Protein AF-A0A948YEA1-F1 (afdb_monomer_lite)

Structure (mmCIF, N/CA/C/O backbone):
data_AF-A0A948YEA1-F1
#
_entry.id   AF-A0A948YEA1-F1
#
loop_
_atom_site.group_PDB
_atom_site.id
_atom_site.type_symbol
_atom_site.label_atom_id
_atom_site.label_alt_id
_atom_site.label_comp_id
_atom_site.label_asym_id
_atom_site.label_entity_id
_atom_site.label_seq_id
_atom_site.pdbx_PDB_ins_code
_atom_site.Cartn_x
_atom_site.Cartn_y
_atom_site.Cartn_z
_atom_site.occupancy
_atom_site.B_iso_or_equiv
_atom_site.auth_seq_id
_atom_site.auth_comp_id
_atom_site.auth_asym_id
_atom_site.auth_atom_id
_atom_site.pdbx_PDB_model_num
ATOM 1 N N . MET A 1 1 ? -27.904 -16.098 -11.707 1.00 32.12 1 MET A N 1
ATOM 2 C CA . MET A 1 1 ? -27.443 -14.710 -11.486 1.00 32.12 1 MET A CA 1
ATOM 3 C C . MET A 1 1 ? -25.920 -14.751 -11.400 1.00 32.12 1 MET A C 1
ATOM 5 O O . MET A 1 1 ? -25.394 -15.164 -10.378 1.00 32.12 1 MET A O 1
ATOM 9 N N . PHE A 1 2 ? -25.210 -14.475 -12.499 1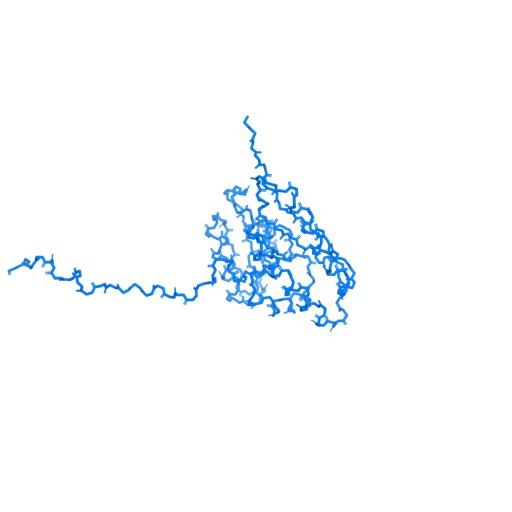.00 28.59 2 PHE A N 1
ATOM 10 C CA . PHE A 1 2 ? -23.744 -14.566 -12.551 1.00 28.59 2 PHE A CA 1
ATOM 11 C C . PHE A 1 2 ? -23.140 -13.236 -12.093 1.00 28.59 2 PHE A C 1
ATOM 13 O O . PHE A 1 2 ? -23.111 -12.266 -12.845 1.00 28.59 2 PHE A O 1
ATOM 20 N N . GLY A 1 3 ? -22.719 -13.167 -10.831 1.00 35.75 3 GLY A N 1
ATOM 21 C CA . GLY A 1 3 ? -21.957 -12.031 -10.325 1.00 35.75 3 GLY A CA 1
ATOM 22 C C . GLY A 1 3 ? -20.507 -12.158 -10.774 1.00 35.75 3 GLY A C 1
ATOM 23 O O . GLY A 1 3 ? -19.818 -13.080 -10.346 1.00 35.75 3 GLY A O 1
ATOM 24 N N . ILE A 1 4 ? -20.040 -11.250 -11.631 1.00 41.50 4 ILE A N 1
ATOM 25 C CA . ILE A 1 4 ? -18.620 -11.170 -11.985 1.00 41.50 4 ILE A CA 1
ATOM 26 C C . ILE A 1 4 ? -17.860 -10.758 -10.719 1.00 41.50 4 ILE A C 1
ATOM 28 O O . ILE A 1 4 ? -17.931 -9.602 -10.289 1.00 41.50 4 ILE A O 1
ATOM 32 N N . GLN A 1 5 ? -17.168 -11.707 -10.088 1.00 50.47 5 GLN A N 1
ATOM 33 C CA . GLN A 1 5 ? -16.265 -11.412 -8.983 1.00 50.47 5 GLN A CA 1
ATOM 34 C C . GLN A 1 5 ? -15.081 -10.628 -9.549 1.00 50.47 5 GLN A C 1
ATOM 36 O O . GLN A 1 5 ? -14.251 -11.160 -10.277 1.00 50.47 5 GLN A O 1
ATOM 41 N N . LYS A 1 6 ? -15.021 -9.325 -9.262 1.00 67.19 6 LYS A N 1
ATOM 42 C CA . LYS A 1 6 ? -13.834 -8.530 -9.585 1.00 67.19 6 LYS A CA 1
ATOM 43 C C . LYS A 1 6 ? -12.738 -8.922 -8.587 1.00 67.19 6 LYS A C 1
ATOM 45 O O . LYS A 1 6 ? -12.935 -8.777 -7.380 1.00 67.19 6 LYS A O 1
ATOM 50 N N . GLU A 1 7 ? -11.614 -9.425 -9.077 1.00 82.88 7 GLU A N 1
ATOM 51 C CA . GLU A 1 7 ? -10.503 -9.900 -8.245 1.00 82.88 7 GLU A CA 1
ATOM 52 C C . GLU A 1 7 ? -9.442 -8.811 -8.023 1.00 82.88 7 GLU A C 1
ATOM 54 O O . GLU A 1 7 ? -9.346 -7.841 -8.784 1.00 82.88 7 GLU A O 1
ATOM 59 N N . ILE A 1 8 ? -8.647 -8.964 -6.960 1.00 89.31 8 ILE A N 1
ATOM 60 C CA . ILE A 1 8 ? -7.395 -8.224 -6.767 1.00 89.31 8 ILE A CA 1
ATOM 61 C C . ILE A 1 8 ? -6.272 -9.082 -7.345 1.00 89.31 8 ILE A C 1
ATOM 63 O O . ILE A 1 8 ? -6.027 -10.188 -6.865 1.00 89.31 8 ILE A O 1
ATOM 67 N N . LEU A 1 9 ? -5.571 -8.563 -8.351 1.00 92.06 9 LEU A N 1
ATOM 68 C CA . LEU A 1 9 ? -4.436 -9.260 -8.950 1.00 92.06 9 LEU A CA 1
ATOM 69 C C . LEU A 1 9 ? -3.207 -9.136 -8.057 1.00 92.06 9 LEU A C 1
ATOM 71 O O . LEU A 1 9 ? -2.875 -8.036 -7.623 1.00 92.06 9 LEU A O 1
ATOM 75 N N . THR A 1 10 ? -2.519 -10.248 -7.815 1.00 93.62 10 THR A N 1
ATOM 76 C CA . THR A 1 10 ? -1.304 -10.289 -6.993 1.00 93.62 10 THR A CA 1
ATOM 77 C C . THR A 1 10 ? -0.115 -10.709 -7.846 1.00 93.62 10 THR A C 1
ATOM 79 O O . THR A 1 10 ? -0.166 -11.742 -8.506 1.00 93.62 10 THR A O 1
ATOM 82 N N . PHE A 1 11 ? 0.958 -9.922 -7.811 1.00 94.94 11 PHE A N 1
ATOM 83 C CA . PHE A 1 11 ? 2.228 -10.229 -8.468 1.00 94.94 11 PHE A CA 1
ATOM 84 C C . PHE A 1 11 ? 3.334 -10.295 -7.424 1.00 94.94 11 PHE A C 1
ATOM 86 O O . PHE A 1 11 ? 3.442 -9.398 -6.595 1.00 94.94 11 PHE A O 1
ATOM 93 N N . SER A 1 12 ? 4.167 -11.328 -7.469 1.00 93.69 12 SER A N 1
ATOM 94 C CA . SER A 1 12 ? 5.324 -11.446 -6.581 1.00 93.69 12 SER A CA 1
ATOM 95 C C . SER A 1 12 ? 6.566 -10.868 -7.248 1.00 93.69 12 SER A C 1
ATOM 97 O O . SER A 1 12 ? 6.871 -11.196 -8.394 1.00 93.69 12 SER A O 1
ATOM 99 N N . TYR A 1 13 ? 7.292 -10.027 -6.522 1.00 93.31 13 TYR A N 1
ATOM 100 C CA . TYR A 1 13 ? 8.614 -9.551 -6.894 1.00 93.31 13 TYR A CA 1
ATOM 101 C C . TYR A 1 13 ? 9.598 -10.025 -5.826 1.00 93.31 13 TYR A C 1
ATOM 103 O O . TYR A 1 13 ? 9.568 -9.534 -4.703 1.00 93.31 13 TYR A O 1
ATOM 111 N N . ASN A 1 14 ? 10.473 -10.965 -6.190 1.00 89.75 14 ASN A N 1
ATOM 112 C CA . ASN A 1 14 ? 11.357 -11.651 -5.245 1.00 89.75 14 ASN A CA 1
ATOM 113 C C . ASN A 1 14 ? 12.847 -11.431 -5.587 1.00 89.75 14 ASN A C 1
ATOM 115 O O . ASN A 1 14 ? 13.239 -11.286 -6.757 1.00 89.75 14 ASN A O 1
ATOM 119 N N . GLY A 1 15 ? 13.699 -11.488 -4.560 1.00 89.81 15 GLY A N 1
ATOM 120 C CA . GLY A 1 15 ? 15.149 -11.322 -4.665 1.00 89.81 15 GLY A CA 1
ATOM 121 C C . GLY A 1 15 ? 15.576 -9.866 -4.868 1.00 89.81 15 GLY A C 1
ATOM 122 O O . GLY A 1 15 ? 14.891 -8.940 -4.445 1.00 89.81 15 GLY A O 1
ATOM 123 N N . VAL A 1 16 ? 16.719 -9.657 -5.522 1.00 90.12 16 VAL A N 1
ATOM 124 C CA . VAL A 1 16 ? 17.299 -8.313 -5.704 1.00 90.12 16 VAL A CA 1
ATOM 125 C C . VAL A 1 16 ? 16.496 -7.475 -6.702 1.00 90.12 16 VAL A C 1
ATOM 127 O O . VAL A 1 16 ? 16.097 -7.997 -7.748 1.00 90.12 16 VAL A O 1
ATOM 130 N N . ILE A 1 17 ? 16.297 -6.189 -6.392 1.00 88.50 17 ILE A N 1
ATOM 131 C CA . ILE A 1 17 ? 15.672 -5.206 -7.291 1.00 88.50 17 ILE A CA 1
ATOM 132 C C . ILE A 1 17 ? 16.654 -4.813 -8.392 1.00 88.50 17 ILE A C 1
ATOM 134 O O . ILE A 1 17 ? 17.712 -4.263 -8.109 1.00 88.50 17 ILE A O 1
ATOM 138 N N . GLN A 1 18 ? 16.294 -5.090 -9.644 1.00 89.75 18 GLN A N 1
ATOM 139 C CA . GLN A 1 18 ? 17.135 -4.845 -10.818 1.00 89.75 18 GLN A CA 1
ATOM 140 C C . GLN A 1 18 ? 16.277 -4.446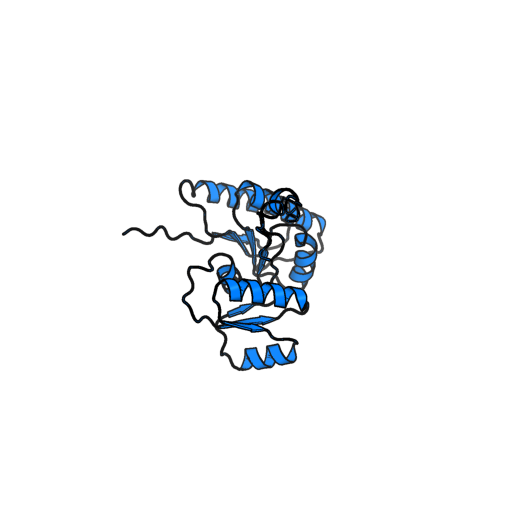 -12.021 1.00 89.75 18 GLN A C 1
ATOM 142 O O . GLN A 1 18 ? 15.118 -4.855 -12.142 1.00 89.75 18 GLN A O 1
ATOM 147 N N . GLU A 1 19 ? 16.846 -3.672 -12.944 1.00 87.25 19 GLU A N 1
ATOM 148 C CA . GLU A 1 19 ? 16.123 -3.131 -14.101 1.00 87.25 19 GLU A CA 1
ATOM 149 C C . GLU A 1 19 ? 15.487 -4.217 -14.989 1.00 87.25 19 GLU A C 1
ATOM 151 O O . GLU A 1 19 ? 14.310 -4.125 -15.342 1.00 87.25 19 GLU A O 1
ATOM 156 N N . ASN A 1 20 ? 16.215 -5.293 -15.291 1.00 88.81 20 ASN A N 1
ATOM 157 C CA . ASN A 1 20 ? 15.706 -6.423 -16.076 1.00 88.81 20 ASN A CA 1
ATOM 158 C C . ASN A 1 20 ? 14.473 -7.090 -15.429 1.00 88.81 20 ASN A C 1
ATOM 160 O O . ASN A 1 20 ? 13.497 -7.399 -16.117 1.00 88.81 20 ASN A O 1
ATOM 164 N N . LYS A 1 21 ? 14.477 -7.264 -14.103 1.00 90.38 21 LYS A N 1
ATOM 165 C CA . LYS A 1 21 ? 13.335 -7.798 -13.349 1.00 90.38 21 LYS A CA 1
ATOM 166 C C . LYS A 1 21 ? 12.165 -6.820 -13.305 1.00 90.38 21 LYS A C 1
ATOM 168 O O . LYS A 1 21 ? 11.017 -7.252 -13.400 1.00 90.38 21 LYS A O 1
ATOM 173 N N . ASN A 1 22 ? 12.433 -5.515 -13.220 1.00 92.31 22 ASN A N 1
ATOM 174 C CA . ASN A 1 22 ? 11.395 -4.484 -13.307 1.00 92.31 22 ASN A CA 1
ATOM 175 C C . ASN A 1 22 ? 10.650 -4.575 -14.645 1.00 92.31 22 ASN A C 1
ATOM 177 O O . ASN A 1 22 ? 9.419 -4.589 -14.667 1.00 92.31 22 ASN A O 1
ATOM 181 N N . ILE A 1 23 ? 11.388 -4.716 -15.752 1.00 91.94 23 ILE A N 1
ATOM 182 C CA . ILE A 1 23 ? 10.815 -4.888 -17.095 1.00 91.94 23 ILE A CA 1
ATOM 183 C C . ILE A 1 23 ? 9.946 -6.150 -17.156 1.00 91.94 23 ILE A C 1
ATOM 185 O O . ILE A 1 23 ? 8.821 -6.098 -17.660 1.00 91.94 23 ILE A O 1
ATOM 189 N N . PHE A 1 24 ? 10.428 -7.272 -16.612 1.00 93.31 24 PHE A N 1
ATOM 190 C CA . PHE A 1 24 ? 9.666 -8.521 -16.579 1.00 93.31 24 PHE A CA 1
ATOM 191 C C . PHE A 1 24 ? 8.364 -8.396 -15.772 1.00 93.31 24 PHE A C 1
ATOM 193 O O . PHE A 1 24 ? 7.307 -8.829 -16.241 1.00 93.31 24 PHE A O 1
ATOM 200 N N . LEU A 1 25 ? 8.410 -7.755 -14.598 1.00 94.56 25 LEU A N 1
ATOM 201 C CA . LEU A 1 25 ? 7.221 -7.480 -13.788 1.00 94.56 25 LEU A CA 1
ATOM 202 C C . LEU A 1 25 ? 6.207 -6.639 -14.577 1.00 94.56 25 LEU A C 1
ATOM 204 O O . LEU A 1 25 ? 5.035 -7.000 -14.657 1.00 94.56 25 LEU A O 1
ATOM 208 N N . LEU A 1 26 ? 6.648 -5.537 -15.188 1.00 94.38 26 LEU A N 1
ATOM 209 C CA . LEU A 1 26 ? 5.772 -4.640 -15.950 1.00 94.38 26 LEU A CA 1
ATOM 210 C C . LEU A 1 26 ? 5.109 -5.347 -17.127 1.00 94.38 26 LEU A C 1
ATOM 212 O O . LEU A 1 26 ? 3.912 -5.158 -17.367 1.00 94.38 26 LEU A O 1
ATOM 216 N N . LYS A 1 27 ? 5.876 -6.169 -17.849 1.00 93.62 27 LYS A N 1
ATOM 217 C CA . LYS A 1 27 ? 5.353 -6.995 -18.934 1.00 93.62 27 LYS A CA 1
ATOM 218 C C . LYS A 1 27 ? 4.304 -7.971 -18.408 1.00 93.62 27 LYS A C 1
ATOM 220 O O . LYS A 1 27 ? 3.207 -7.999 -18.948 1.00 93.62 27 LYS A O 1
ATOM 225 N N . SER A 1 28 ? 4.595 -8.671 -17.311 1.00 93.56 28 SER A N 1
ATOM 226 C CA . SER A 1 28 ? 3.668 -9.624 -16.687 1.00 93.56 28 SER A CA 1
ATOM 227 C C . SER A 1 28 ? 2.356 -8.963 -16.262 1.00 93.56 28 SER A C 1
ATOM 229 O O . SER A 1 28 ? 1.282 -9.485 -16.554 1.00 93.56 28 SER A O 1
ATOM 231 N N . ILE A 1 29 ? 2.421 -7.781 -15.635 1.00 93.75 29 ILE A N 1
ATOM 232 C CA . ILE A 1 29 ? 1.222 -7.017 -15.263 1.00 93.75 29 ILE A CA 1
ATOM 233 C C . ILE A 1 29 ? 0.436 -6.622 -16.515 1.00 93.75 29 ILE A C 1
ATOM 235 O O . ILE A 1 29 ? -0.776 -6.811 -16.576 1.00 93.75 29 ILE A O 1
ATOM 239 N N . THR A 1 30 ? 1.121 -6.086 -17.525 1.00 92.50 30 THR A N 1
ATOM 240 C CA . THR A 1 30 ? 0.479 -5.623 -18.762 1.00 92.50 30 THR A CA 1
ATOM 241 C C . THR A 1 30 ? -0.177 -6.772 -19.521 1.00 92.50 30 THR A C 1
ATOM 243 O O . THR A 1 30 ? -1.297 -6.618 -20.000 1.00 92.50 30 THR A O 1
ATOM 246 N N . ASP A 1 31 ? 0.494 -7.918 -19.624 1.00 91.56 31 ASP A N 1
ATOM 247 C CA . ASP A 1 31 ? -0.018 -9.099 -20.312 1.00 91.56 31 ASP A CA 1
ATOM 248 C C . ASP A 1 31 ? -1.219 -9.691 -19.570 1.00 91.56 31 ASP A C 1
ATOM 250 O O . ASP A 1 31 ? -2.243 -9.954 -20.196 1.00 91.56 31 ASP A O 1
ATOM 254 N N . GLN A 1 32 ? -1.163 -9.782 -18.239 1.00 89.38 32 GLN A N 1
ATOM 255 C CA . GLN A 1 32 ? -2.303 -10.250 -17.451 1.00 89.38 32 GLN A CA 1
ATOM 256 C C . GLN A 1 32 ? -3.506 -9.306 -17.556 1.00 89.38 32 GLN A C 1
ATOM 258 O O . GLN A 1 32 ? -4.643 -9.765 -17.614 1.00 89.38 32 GLN A O 1
ATOM 263 N N . LEU A 1 33 ? -3.280 -7.991 -17.626 1.00 88.38 33 LEU A N 1
ATOM 264 C CA . LEU A 1 33 ? -4.356 -7.013 -17.799 1.00 88.38 33 LEU A CA 1
ATOM 265 C C . LEU A 1 33 ? -5.061 -7.123 -19.157 1.00 88.38 33 LEU A C 1
ATOM 267 O O . LEU A 1 33 ? -6.232 -6.764 -19.242 1.00 88.38 33 LEU A O 1
ATOM 271 N N . LYS A 1 34 ? -4.414 -7.663 -20.200 1.00 87.56 34 LYS A N 1
ATOM 272 C CA . LYS A 1 34 ? -5.080 -7.924 -21.492 1.00 87.56 34 LYS A CA 1
ATOM 273 C C . LYS A 1 34 ? -6.191 -8.969 -21.374 1.00 87.56 34 LYS A C 1
ATOM 275 O O . LYS A 1 34 ? -7.135 -8.921 -22.154 1.00 87.56 34 LYS A O 1
ATOM 280 N N . ASN A 1 35 ? -6.116 -9.857 -20.381 1.00 85.19 35 ASN A N 1
ATOM 281 C CA . ASN A 1 35 ? -7.158 -10.853 -20.114 1.00 85.19 35 ASN A CA 1
ATOM 282 C C . ASN A 1 35 ? -8.435 -10.219 -19.524 1.00 85.19 35 ASN A C 1
ATOM 284 O O . ASN A 1 35 ? -9.487 -10.851 -19.498 1.00 85.19 35 ASN A O 1
ATOM 288 N N . PHE A 1 36 ? -8.367 -8.959 -19.079 1.00 80.19 36 PHE A N 1
ATOM 289 C CA . PHE A 1 36 ? -9.480 -8.202 -18.511 1.00 80.19 36 PHE A CA 1
ATOM 290 C C . PHE A 1 36 ? -10.090 -7.262 -19.564 1.00 80.19 36 PHE A C 1
ATOM 292 O O . PHE A 1 36 ? -9.986 -6.040 -19.471 1.00 80.19 36 PHE A O 1
ATOM 299 N N . THR A 1 37 ? -10.736 -7.828 -20.589 1.00 69.12 37 THR A N 1
ATOM 300 C CA . THR A 1 37 ? -11.338 -7.059 -21.699 1.00 69.12 37 THR A CA 1
ATOM 301 C C . THR A 1 37 ? -12.648 -6.362 -21.325 1.00 69.12 37 THR A C 1
ATOM 303 O O . THR A 1 37 ? -12.931 -5.277 -21.827 1.00 69.12 37 THR A O 1
ATOM 306 N N . HIS A 1 38 ? -13.451 -6.963 -20.441 1.00 69.56 38 HIS A N 1
ATOM 307 C CA . HIS A 1 38 ? -14.811 -6.489 -20.133 1.00 69.56 38 HIS A CA 1
ATOM 308 C C . HIS A 1 38 ? -14.991 -5.978 -18.701 1.00 69.56 38 HIS A C 1
ATOM 310 O O . HIS A 1 38 ? -15.934 -5.241 -18.418 1.00 69.56 38 HIS A O 1
ATOM 316 N N . THR A 1 39 ? -14.088 -6.331 -17.786 1.00 78.06 39 THR A N 1
ATOM 317 C CA . THR A 1 39 ? -14.160 -5.914 -16.382 1.00 78.06 39 THR A CA 1
ATOM 318 C C . THR A 1 39 ? -12.779 -5.609 -15.848 1.00 78.06 39 THR A C 1
ATOM 320 O O . THR A 1 39 ? -11.906 -6.458 -15.936 1.00 78.06 39 THR A O 1
ATOM 323 N N . LYS A 1 40 ? -12.583 -4.435 -15.245 1.00 83.12 40 LYS A N 1
ATOM 324 C CA . LYS A 1 40 ? -11.320 -4.104 -14.574 1.00 83.12 40 LYS A CA 1
ATOM 325 C C . LYS A 1 40 ? -11.191 -4.863 -13.242 1.00 83.12 40 LYS A C 1
ATOM 327 O O . LYS A 1 40 ? -12.207 -5.016 -12.548 1.00 83.12 40 LYS A O 1
ATOM 332 N N . PRO A 1 41 ? -9.976 -5.292 -12.854 1.00 88.69 41 PRO A N 1
ATOM 333 C CA . PRO A 1 41 ? -9.733 -5.809 -11.510 1.00 88.69 41 PRO A CA 1
ATOM 334 C C . PRO A 1 41 ? -9.988 -4.717 -10.461 1.00 88.69 41 PRO A C 1
ATOM 336 O O . PRO A 1 41 ? -9.918 -3.522 -10.757 1.00 88.69 41 PRO A O 1
ATOM 339 N N . LYS A 1 42 ? -10.277 -5.113 -9.216 1.00 88.62 42 LYS A N 1
ATOM 340 C CA . LYS A 1 42 ? -10.510 -4.154 -8.113 1.00 88.62 42 LYS A CA 1
ATOM 341 C C . LYS A 1 42 ? -9.241 -3.395 -7.731 1.00 88.62 42 LYS A C 1
ATOM 343 O O . LYS A 1 42 ? -9.293 -2.260 -7.268 1.00 88.62 42 LYS A O 1
ATOM 348 N N . GLY A 1 43 ? -8.096 -4.022 -7.957 1.00 91.31 43 GLY A N 1
ATOM 349 C CA . GLY A 1 43 ? -6.786 -3.437 -7.751 1.00 91.31 43 GLY A CA 1
ATOM 350 C C . GLY A 1 43 ? -5.690 -4.419 -8.123 1.00 91.31 43 GLY A C 1
ATOM 351 O O . GLY A 1 43 ? -5.946 -5.594 -8.397 1.00 91.31 43 GLY A O 1
ATOM 352 N N . ILE A 1 44 ? -4.463 -3.919 -8.122 1.00 94.56 44 ILE A N 1
ATOM 353 C CA . ILE A 1 44 ? -3.254 -4.709 -8.322 1.00 94.56 44 ILE A CA 1
ATOM 354 C C . ILE A 1 44 ? -2.392 -4.540 -7.077 1.00 94.56 44 ILE A C 1
ATOM 356 O O . ILE A 1 44 ? -2.156 -3.417 -6.627 1.00 94.56 44 ILE A O 1
ATOM 360 N N . VAL A 1 45 ? -1.909 -5.647 -6.530 1.00 95.94 45 VAL A N 1
ATOM 361 C CA . VAL A 1 45 ? -0.919 -5.656 -5.458 1.00 95.94 45 VAL A CA 1
ATOM 362 C C . VAL A 1 45 ? 0.361 -6.323 -5.941 1.00 95.94 45 VAL A C 1
ATOM 364 O O . VAL A 1 45 ? 0.334 -7.358 -6.604 1.00 95.94 45 VAL A O 1
ATOM 367 N N . ILE A 1 46 ? 1.490 -5.707 -5.616 1.00 97.19 46 ILE A N 1
ATOM 368 C CA . ILE A 1 46 ? 2.824 -6.227 -5.895 1.00 97.19 46 ILE A CA 1
ATOM 369 C C . ILE A 1 46 ? 3.438 -6.591 -4.547 1.00 97.19 46 ILE A C 1
ATOM 371 O O . ILE A 1 46 ? 3.749 -5.710 -3.745 1.00 97.19 46 ILE A O 1
ATOM 375 N N . SER A 1 47 ? 3.557 -7.887 -4.284 1.00 96.56 47 SER A N 1
ATOM 376 C CA . SER A 1 47 ? 4.193 -8.417 -3.084 1.00 96.56 47 SER A CA 1
ATOM 377 C C . SER A 1 47 ? 5.703 -8.313 -3.219 1.00 96.56 47 SER A C 1
ATOM 379 O O . SER A 1 47 ? 6.283 -8.806 -4.183 1.00 96.56 47 SER A O 1
ATOM 381 N N . LEU A 1 48 ? 6.317 -7.650 -2.245 1.00 95.50 48 LEU A N 1
ATOM 382 C CA . LEU A 1 48 ? 7.759 -7.469 -2.101 1.00 95.50 48 LEU A CA 1
ATOM 383 C C . LEU A 1 48 ? 8.334 -8.440 -1.056 1.00 95.50 48 LEU A C 1
ATOM 385 O O . LEU A 1 48 ? 9.372 -8.171 -0.446 1.00 95.50 48 LEU A O 1
ATOM 389 N N . ASN A 1 49 ? 7.632 -9.550 -0.813 1.00 93.25 49 ASN A N 1
ATOM 390 C CA . ASN A 1 49 ? 8.077 -10.576 0.115 1.00 93.25 49 ASN A CA 1
ATOM 391 C C . ASN A 1 49 ? 9.382 -11.212 -0.389 1.00 93.25 49 ASN A C 1
ATOM 393 O O . ASN A 1 49 ? 9.484 -11.610 -1.546 1.00 93.25 49 ASN A O 1
ATOM 397 N N . GLY A 1 50 ? 10.388 -11.322 0.478 1.00 87.31 50 GLY A N 1
ATOM 398 C CA . GLY A 1 50 ? 11.688 -11.883 0.099 1.00 87.31 50 GLY A CA 1
ATOM 399 C C . GLY A 1 50 ? 12.506 -11.001 -0.852 1.00 87.31 50 GLY A C 1
ATOM 400 O O . GLY A 1 50 ? 13.348 -11.518 -1.587 1.00 87.31 50 GLY A O 1
ATOM 401 N N . ILE A 1 51 ? 12.262 -9.686 -0.876 1.00 90.81 51 ILE A N 1
ATOM 402 C CA . ILE A 1 51 ? 13.173 -8.742 -1.529 1.00 90.81 51 ILE A CA 1
ATOM 403 C C . ILE A 1 51 ? 14.401 -8.485 -0.663 1.00 90.81 51 ILE A C 1
ATOM 405 O O . ILE A 1 51 ? 14.298 -8.154 0.519 1.00 90.81 51 ILE A O 1
ATOM 409 N N . GLU A 1 52 ? 15.557 -8.529 -1.316 1.00 86.50 52 GLU A N 1
ATOM 410 C CA . GLU A 1 52 ? 16.833 -8.071 -0.780 1.00 86.50 52 GLU A CA 1
ATOM 411 C C . GLU A 1 52 ? 17.145 -6.704 -1.391 1.00 86.50 52 GLU A C 1
ATOM 413 O O . GLU A 1 52 ? 17.389 -6.570 -2.595 1.00 86.50 52 GLU A O 1
ATOM 418 N N . TYR A 1 53 ? 17.058 -5.658 -0.571 1.00 83.12 53 TYR A N 1
ATOM 419 C CA . TYR A 1 53 ? 17.384 -4.304 -0.998 1.00 83.12 53 TYR A CA 1
ATOM 420 C C . TYR A 1 53 ? 18.863 -4.022 -0.727 1.00 83.12 53 TYR A C 1
ATOM 422 O O . TYR A 1 53 ? 19.241 -3.715 0.400 1.00 83.12 53 TYR A O 1
ATOM 430 N N . ASN A 1 54 ? 19.679 -4.094 -1.779 1.00 82.81 54 ASN A N 1
ATOM 431 C CA . ASN A 1 54 ? 21.131 -3.877 -1.727 1.00 82.81 54 ASN A CA 1
ATOM 432 C C . ASN A 1 54 ? 21.509 -2.392 -1.869 1.00 82.81 54 ASN A C 1
ATOM 434 O O . ASN A 1 54 ? 22.475 -2.064 -2.547 1.00 82.81 54 ASN A O 1
ATOM 438 N N . GLU A 1 55 ? 20.697 -1.489 -1.315 1.00 83.38 55 GLU A N 1
ATOM 439 C CA . GLU A 1 55 ? 20.909 -0.031 -1.379 1.00 83.38 55 GLU A CA 1
ATOM 440 C C . GLU A 1 55 ? 20.934 0.588 -2.791 1.00 83.38 55 GLU A C 1
ATOM 442 O O . GLU A 1 55 ? 21.225 1.774 -2.948 1.00 83.38 55 GLU A O 1
ATOM 447 N N . ASP A 1 56 ? 20.527 -0.161 -3.820 1.00 86.44 56 ASP A N 1
ATOM 448 C CA . ASP A 1 56 ? 20.362 0.358 -5.180 1.00 86.44 56 ASP A CA 1
ATOM 449 C C . ASP A 1 56 ? 19.088 1.210 -5.304 1.00 86.44 56 ASP A C 1
ATOM 451 O O . ASP A 1 56 ? 18.014 0.780 -5.747 1.00 86.44 56 ASP A O 1
ATOM 455 N N . PHE A 1 57 ? 19.228 2.467 -4.895 1.00 88.38 57 PHE A N 1
ATOM 456 C CA . PHE A 1 57 ? 18.170 3.466 -4.952 1.00 88.38 57 PHE A CA 1
ATOM 457 C C . PHE A 1 57 ? 17.709 3.754 -6.386 1.00 88.38 57 PHE A C 1
ATOM 459 O O . PHE A 1 57 ? 16.529 4.033 -6.609 1.00 88.38 57 PHE A O 1
ATOM 466 N N . ASN A 1 58 ? 18.612 3.670 -7.367 1.00 90.25 58 ASN A N 1
ATOM 467 C CA . ASN A 1 58 ? 18.303 3.982 -8.760 1.00 90.25 58 ASN A CA 1
ATOM 468 C C . ASN A 1 58 ? 17.343 2.945 -9.345 1.00 90.25 58 ASN A C 1
ATOM 470 O O . ASN A 1 58 ? 16.307 3.321 -9.900 1.00 90.25 58 ASN A O 1
ATOM 474 N N . SER A 1 59 ? 17.627 1.654 -9.151 1.00 90.00 59 SER A N 1
ATOM 475 C CA . SER A 1 59 ? 16.757 0.571 -9.624 1.00 90.00 59 SER A CA 1
ATOM 476 C C . SER A 1 59 ? 15.380 0.591 -8.955 1.00 90.00 59 SER A C 1
ATOM 478 O O . SER A 1 59 ? 14.363 0.384 -9.626 1.00 90.00 59 SER A O 1
ATOM 480 N N . LEU A 1 60 ? 15.314 0.887 -7.651 1.00 92.94 60 LEU A N 1
ATOM 481 C CA . LEU A 1 60 ? 14.043 1.011 -6.928 1.00 92.94 60 LEU A CA 1
ATOM 482 C C . LEU A 1 60 ? 13.244 2.249 -7.366 1.00 92.94 60 LEU A C 1
ATOM 484 O O . LEU A 1 60 ? 12.033 2.169 -7.581 1.00 92.94 60 LEU A O 1
ATOM 488 N N . SER A 1 61 ? 13.908 3.393 -7.535 1.00 93.69 61 SER A N 1
ATOM 489 C CA . SER A 1 61 ? 13.283 4.624 -8.031 1.00 93.69 61 SER A CA 1
ATOM 490 C C . SER A 1 61 ? 12.721 4.433 -9.443 1.00 93.69 61 SER A C 1
ATOM 492 O O . SER A 1 61 ? 11.581 4.817 -9.730 1.00 93.69 61 SER A O 1
ATOM 494 N N . LEU A 1 62 ? 13.477 3.756 -10.311 1.00 94.12 62 LEU A N 1
ATOM 495 C CA . LEU A 1 62 ? 13.050 3.398 -11.659 1.00 94.12 62 LEU A CA 1
ATOM 496 C C . LEU A 1 62 ? 11.822 2.475 -11.635 1.00 94.12 62 LEU A C 1
ATOM 498 O O . LEU A 1 62 ? 10.853 2.764 -12.341 1.00 94.12 62 LEU A O 1
ATOM 502 N N . LEU A 1 63 ? 11.802 1.452 -10.771 1.00 95.12 63 LEU A N 1
ATOM 503 C CA . LEU A 1 63 ? 10.627 0.594 -10.569 1.00 95.12 63 LEU A CA 1
ATOM 504 C C . LEU A 1 63 ? 9.391 1.419 -10.183 1.00 95.12 63 LEU A C 1
ATOM 506 O O . LEU A 1 63 ? 8.343 1.311 -10.817 1.00 95.12 63 LEU A O 1
ATOM 510 N N . ILE A 1 64 ? 9.509 2.282 -9.172 1.00 95.56 64 ILE A N 1
ATOM 511 C CA . ILE A 1 64 ? 8.397 3.110 -8.681 1.00 95.56 64 ILE A CA 1
ATOM 512 C C . ILE A 1 64 ? 7.884 4.045 -9.775 1.00 95.56 64 ILE A C 1
ATOM 514 O O . ILE A 1 64 ? 6.671 4.163 -9.971 1.00 95.56 64 ILE A O 1
ATOM 518 N N . LYS A 1 65 ? 8.787 4.679 -10.531 1.00 94.81 65 LYS A N 1
ATOM 519 C CA . LYS A 1 65 ? 8.424 5.547 -11.655 1.00 94.81 65 LYS A CA 1
ATOM 520 C C . LYS A 1 65 ? 7.660 4.771 -12.725 1.00 94.81 65 LYS A C 1
ATOM 522 O O . LYS A 1 65 ? 6.607 5.229 -13.169 1.00 94.81 65 LYS A O 1
ATOM 527 N N . GLN A 1 66 ? 8.151 3.598 -13.114 1.00 95.25 66 GLN A N 1
ATOM 528 C CA . GLN A 1 66 ? 7.513 2.767 -14.133 1.00 95.25 66 GLN A CA 1
ATOM 529 C C . GLN A 1 66 ? 6.138 2.253 -13.684 1.00 95.25 66 GLN A C 1
ATOM 531 O O . GLN A 1 66 ? 5.177 2.331 -14.449 1.00 95.25 66 GLN A O 1
ATOM 536 N N . ILE A 1 67 ? 6.004 1.800 -12.434 1.00 95.88 67 ILE A N 1
ATOM 537 C CA . ILE A 1 67 ? 4.729 1.320 -11.881 1.00 95.88 67 ILE A CA 1
ATOM 538 C C . ILE A 1 67 ? 3.724 2.466 -11.708 1.00 95.88 67 ILE A C 1
ATOM 540 O O . ILE A 1 67 ? 2.540 2.300 -11.999 1.00 95.88 67 ILE A O 1
ATOM 544 N N . SER A 1 68 ? 4.181 3.656 -11.314 1.00 93.69 68 SER A N 1
ATOM 545 C CA . SER A 1 68 ? 3.347 4.864 -11.245 1.00 93.69 68 SER A CA 1
ATOM 546 C C . SER A 1 68 ? 2.799 5.254 -12.623 1.00 93.69 68 SER A C 1
ATOM 548 O O . SER A 1 68 ? 1.603 5.517 -12.768 1.00 93.69 68 SER A O 1
ATOM 550 N N . LEU A 1 69 ? 3.643 5.224 -13.662 1.00 92.94 69 LEU A N 1
ATOM 551 C CA . LEU A 1 69 ? 3.213 5.445 -15.047 1.00 92.94 69 LEU A CA 1
ATOM 552 C C . LEU A 1 69 ? 2.215 4.378 -15.509 1.00 92.94 69 LEU A C 1
ATOM 554 O O . LEU A 1 69 ? 1.205 4.715 -16.130 1.00 92.94 69 LEU A O 1
ATOM 558 N N . LEU A 1 70 ? 2.463 3.109 -15.172 1.00 92.25 70 LEU A N 1
ATOM 559 C CA . LEU A 1 70 ? 1.551 2.016 -15.492 1.00 92.25 70 LEU A CA 1
ATOM 560 C C . LEU A 1 70 ? 0.185 2.223 -14.830 1.00 92.25 70 LEU A C 1
ATOM 562 O O . LEU A 1 70 ? -0.822 2.158 -15.526 1.00 92.25 70 LEU A O 1
ATOM 566 N N . SER A 1 71 ? 0.144 2.548 -13.532 1.00 91.19 71 SER A N 1
ATOM 567 C CA . SER A 1 71 ? -1.100 2.780 -12.781 1.00 91.19 71 SER A CA 1
ATOM 568 C C . SER A 1 71 ? -1.970 3.866 -13.420 1.00 91.19 71 SER A C 1
ATOM 570 O O . SER A 1 71 ? -3.179 3.679 -13.551 1.00 91.19 71 SER A O 1
ATOM 572 N N . LYS A 1 72 ? -1.356 4.956 -13.906 1.00 89.25 72 LYS A N 1
ATOM 573 C CA . LYS A 1 72 ? -2.056 6.005 -14.668 1.00 89.25 72 LYS A CA 1
ATOM 574 C C . LYS A 1 72 ? -2.588 5.504 -16.011 1.00 89.25 72 LYS A C 1
ATOM 576 O O . LYS A 1 72 ? -3.699 5.855 -16.386 1.00 89.25 72 LYS A O 1
ATOM 581 N N . LYS A 1 73 ? -1.815 4.683 -16.731 1.00 89.19 73 LYS A N 1
ATOM 582 C CA . LYS A 1 73 ? -2.207 4.143 -18.044 1.00 89.19 73 LYS A CA 1
ATOM 583 C C . LYS A 1 73 ? -3.394 3.182 -17.950 1.00 89.19 73 LYS A C 1
ATOM 585 O O . LYS A 1 73 ? -4.232 3.169 -18.844 1.00 89.19 73 LYS A O 1
ATOM 590 N N . VAL A 1 74 ? -3.442 2.363 -16.901 1.00 85.31 74 VAL A N 1
ATOM 591 C CA . VAL A 1 74 ? -4.445 1.292 -16.760 1.00 85.31 74 VAL A CA 1
ATOM 592 C C . VAL A 1 74 ? -5.654 1.704 -15.919 1.00 85.31 74 VAL A C 1
ATOM 594 O O . VAL A 1 74 ? -6.578 0.906 -15.756 1.00 85.31 74 VAL A O 1
ATOM 597 N N . ASP A 1 75 ? -5.650 2.928 -15.375 1.00 84.62 75 ASP A N 1
ATOM 598 C CA . ASP A 1 75 ? -6.716 3.475 -14.524 1.00 84.62 75 ASP A CA 1
ATOM 599 C C . ASP A 1 75 ? -7.172 2.452 -13.463 1.00 84.62 75 ASP A C 1
ATOM 601 O O . ASP A 1 75 ? -8.348 2.126 -13.309 1.00 84.62 75 ASP A O 1
ATOM 605 N N . THR A 1 76 ? -6.183 1.834 -12.812 1.00 87.38 76 THR A N 1
ATOM 606 C CA . THR A 1 76 ? -6.353 0.812 -11.776 1.00 87.38 76 THR A CA 1
ATOM 607 C C . THR A 1 76 ? -5.352 1.101 -10.664 1.00 87.38 76 THR A C 1
ATOM 609 O O . THR A 1 76 ? -4.176 1.380 -10.924 1.00 87.38 76 THR A O 1
ATOM 612 N N . SER A 1 77 ? -5.811 1.043 -9.411 1.00 90.94 77 SER A N 1
ATOM 613 C CA . SER A 1 77 ? -4.947 1.270 -8.250 1.00 90.94 77 SER A CA 1
ATOM 614 C C . SER A 1 77 ? -3.909 0.155 -8.150 1.00 90.94 77 SER A C 1
ATOM 616 O O . SER A 1 77 ? -4.270 -1.019 -8.058 1.00 90.94 77 SER A O 1
ATOM 618 N N . ILE A 1 78 ? -2.632 0.534 -8.121 1.00 94.94 78 ILE A N 1
ATOM 619 C CA . ILE A 1 78 ? -1.516 -0.385 -7.881 1.00 94.94 78 ILE A CA 1
ATOM 620 C C . ILE A 1 78 ? -0.929 -0.087 -6.502 1.00 94.94 78 ILE A C 1
ATOM 622 O O . ILE A 1 78 ? -0.740 1.077 -6.144 1.00 94.94 78 ILE A O 1
ATOM 626 N N . SER A 1 79 ? -0.670 -1.134 -5.723 1.00 96.31 79 SER A N 1
ATOM 627 C CA . SER A 1 79 ? -0.138 -1.017 -4.364 1.00 96.31 79 SER A CA 1
ATOM 628 C C . SER A 1 79 ? 1.012 -1.991 -4.133 1.00 96.31 79 SER A C 1
ATOM 630 O O . SER A 1 79 ? 1.010 -3.082 -4.696 1.00 96.31 79 SER A O 1
ATOM 632 N N . PHE A 1 80 ? 1.969 -1.626 -3.286 1.00 97.38 80 PHE A N 1
ATOM 633 C CA . PHE A 1 80 ? 2.994 -2.557 -2.809 1.00 97.38 80 PHE A CA 1
ATOM 634 C C . PHE A 1 80 ? 2.576 -3.178 -1.479 1.00 97.38 80 PHE A C 1
ATOM 636 O O . PHE A 1 80 ? 1.993 -2.484 -0.642 1.00 97.38 80 PHE A O 1
ATOM 643 N N . ILE A 1 81 ? 2.885 -4.465 -1.294 1.00 97.12 81 ILE A N 1
ATOM 644 C CA . ILE A 1 81 ? 2.628 -5.210 -0.056 1.00 97.12 81 ILE A CA 1
ATOM 645 C C . ILE A 1 81 ? 3.839 -6.028 0.403 1.00 97.12 81 ILE A C 1
ATOM 647 O O . ILE A 1 81 ? 4.799 -6.187 -0.345 1.00 97.12 81 ILE A O 1
ATOM 651 N N . ASP A 1 82 ? 3.789 -6.547 1.631 1.00 95.50 82 ASP A N 1
ATOM 652 C CA . ASP A 1 82 ? 4.737 -7.519 2.202 1.00 95.50 82 ASP A CA 1
ATOM 653 C C . ASP A 1 82 ? 6.207 -7.060 2.283 1.00 95.50 82 ASP A C 1
ATOM 655 O O . ASP A 1 82 ? 7.121 -7.870 2.421 1.00 95.50 82 ASP A O 1
ATOM 659 N N . TYR A 1 83 ? 6.458 -5.752 2.260 1.00 95.12 83 TYR A N 1
ATOM 660 C CA . TYR A 1 83 ? 7.786 -5.188 2.500 1.00 95.12 83 TYR A CA 1
ATOM 661 C C . TYR A 1 83 ? 8.182 -5.250 3.988 1.00 95.12 83 TYR A C 1
ATOM 663 O O . TYR A 1 83 ? 7.343 -5.267 4.903 1.00 95.12 83 TYR A O 1
ATOM 671 N N . ASN A 1 84 ? 9.490 -5.239 4.251 1.00 93.44 84 ASN A N 1
ATOM 672 C CA . ASN A 1 84 ? 10.038 -5.078 5.600 1.00 93.44 84 ASN A CA 1
ATOM 673 C C . ASN A 1 84 ? 10.032 -3.596 6.046 1.00 93.44 84 ASN A C 1
ATOM 675 O O . ASN A 1 84 ? 9.728 -2.694 5.264 1.00 93.44 84 ASN A O 1
ATOM 679 N N . LEU A 1 85 ? 10.340 -3.342 7.323 1.00 92.12 85 LEU A N 1
ATOM 680 C CA . LEU A 1 85 ? 10.291 -1.993 7.902 1.00 92.12 85 LEU A CA 1
ATOM 681 C C . LEU A 1 85 ? 11.308 -1.031 7.265 1.00 92.12 85 LEU A C 1
ATOM 683 O O . LEU A 1 85 ? 10.986 0.130 7.015 1.00 92.12 85 LEU A O 1
ATOM 687 N N . SER A 1 86 ? 12.520 -1.504 6.978 1.00 91.81 86 SER A N 1
ATOM 688 C CA . SER A 1 86 ? 13.568 -0.687 6.356 1.00 91.81 86 SER A CA 1
ATOM 689 C C . SER A 1 86 ? 13.154 -0.236 4.954 1.00 91.81 86 SER A C 1
ATOM 691 O O . SER A 1 86 ? 13.202 0.952 4.639 1.00 91.81 86 SER A O 1
ATOM 693 N N . LEU A 1 87 ? 12.645 -1.166 4.144 1.00 93.56 87 LEU A N 1
ATOM 694 C CA . LEU A 1 87 ? 12.150 -0.891 2.801 1.00 93.56 87 LEU A CA 1
ATOM 695 C C . LEU A 1 87 ? 10.899 -0.001 2.833 1.00 93.56 87 LEU A C 1
ATOM 697 O O . LEU A 1 87 ? 10.789 0.897 2.004 1.00 93.56 87 LEU A O 1
ATOM 701 N N . TYR A 1 88 ? 10.001 -0.166 3.814 1.00 94.88 88 TYR A N 1
ATOM 702 C CA . TYR A 1 88 ? 8.841 0.719 3.994 1.00 94.88 88 TYR A CA 1
ATOM 703 C C . TYR A 1 88 ? 9.243 2.193 4.086 1.00 94.88 88 TYR A C 1
ATOM 705 O O . TYR A 1 88 ? 8.649 3.024 3.406 1.00 94.88 88 TYR A O 1
ATOM 713 N N . LYS A 1 89 ? 10.262 2.531 4.886 1.00 93.56 89 LYS A N 1
ATOM 714 C CA . LYS A 1 89 ? 10.709 3.926 5.063 1.00 93.56 89 LYS A CA 1
ATOM 715 C C . LYS A 1 89 ? 11.184 4.544 3.741 1.00 93.56 89 LYS A C 1
ATOM 717 O O . LYS A 1 89 ? 10.850 5.690 3.424 1.00 93.56 89 LYS A O 1
ATOM 722 N N . ILE A 1 90 ? 11.896 3.758 2.936 1.00 94.31 90 ILE A N 1
ATOM 723 C CA . ILE A 1 90 ? 12.390 4.169 1.615 1.00 94.31 90 ILE A CA 1
ATOM 724 C C . ILE A 1 90 ? 11.221 4.313 0.632 1.00 94.31 90 ILE A C 1
ATOM 726 O O . ILE A 1 90 ? 11.071 5.354 -0.012 1.00 94.31 90 ILE A O 1
ATOM 730 N N . LEU A 1 91 ? 10.337 3.312 0.572 1.00 95.12 91 LEU A N 1
ATOM 731 C CA . LEU A 1 91 ? 9.142 3.323 -0.272 1.00 95.12 91 LEU A CA 1
ATOM 732 C C . LEU A 1 91 ? 8.214 4.491 0.070 1.00 95.12 91 LEU A C 1
ATOM 734 O O . LEU A 1 91 ? 7.753 5.176 -0.841 1.00 95.12 91 LEU A O 1
ATOM 738 N N . LYS A 1 92 ? 7.958 4.763 1.356 1.00 94.62 92 LYS A N 1
ATOM 739 C CA . LYS A 1 92 ? 7.121 5.883 1.825 1.00 94.62 92 LYS A CA 1
ATOM 740 C C . LYS A 1 92 ? 7.641 7.213 1.279 1.00 94.62 92 LYS A C 1
ATOM 742 O O . LYS A 1 92 ? 6.855 8.043 0.831 1.00 94.62 92 LYS A O 1
ATOM 747 N N . THR A 1 93 ? 8.961 7.380 1.239 1.00 93.06 93 THR A N 1
ATOM 748 C CA . THR A 1 93 ? 9.609 8.580 0.696 1.00 93.06 93 THR A CA 1
ATOM 749 C C . THR A 1 93 ? 9.481 8.654 -0.826 1.00 93.06 93 THR A C 1
ATOM 751 O O . THR A 1 93 ? 9.010 9.658 -1.361 1.00 93.06 93 THR A O 1
ATOM 754 N N . LEU A 1 94 ? 9.836 7.577 -1.531 1.00 94.31 94 LEU A N 1
ATOM 755 C CA . LEU A 1 94 ? 9.833 7.528 -2.996 1.00 94.31 94 LEU A CA 1
ATOM 756 C C . LEU A 1 94 ? 8.428 7.599 -3.614 1.00 94.31 94 LEU A C 1
ATOM 758 O O . LEU A 1 94 ? 8.251 8.123 -4.712 1.00 94.31 94 LEU A O 1
ATOM 762 N N . THR A 1 95 ? 7.416 7.082 -2.917 1.00 95.00 95 THR A N 1
ATOM 763 C CA . THR A 1 95 ? 6.036 7.015 -3.421 1.00 95.00 95 THR A CA 1
ATOM 764 C C . THR A 1 95 ? 5.176 8.219 -3.039 1.00 95.00 95 THR A C 1
ATOM 766 O O . THR A 1 95 ? 4.088 8.358 -3.598 1.00 95.00 95 THR A O 1
ATOM 769 N N . LYS A 1 96 ? 5.650 9.122 -2.167 1.00 92.25 96 LYS A N 1
ATO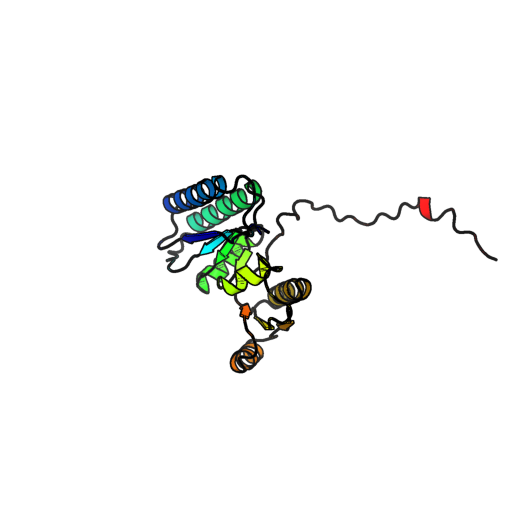M 770 C CA . LYS A 1 96 ? 4.881 10.255 -1.610 1.00 92.25 96 LYS A CA 1
ATOM 771 C C . LYS A 1 96 ? 4.115 11.073 -2.659 1.00 92.25 96 LYS A C 1
ATOM 773 O O . LYS A 1 96 ? 2.968 11.450 -2.438 1.00 92.25 96 LYS A O 1
ATOM 778 N N . ASN A 1 97 ? 4.737 11.318 -3.813 1.00 90.69 97 ASN A N 1
ATOM 779 C CA . ASN A 1 97 ? 4.172 12.123 -4.905 1.00 90.69 97 ASN A CA 1
ATOM 780 C C . ASN A 1 97 ? 3.570 11.270 -6.038 1.00 90.69 97 ASN A C 1
ATOM 782 O O . ASN A 1 97 ? 3.409 11.735 -7.166 1.00 90.69 97 ASN A O 1
ATOM 786 N N . THR A 1 98 ? 3.272 10.001 -5.765 1.00 93.12 98 THR A N 1
ATOM 787 C CA . THR A 1 98 ? 2.686 9.054 -6.721 1.00 93.12 98 THR A CA 1
ATOM 788 C C . THR A 1 98 ? 1.287 8.635 -6.277 1.00 93.12 98 THR A C 1
ATOM 790 O O . THR A 1 98 ? 0.869 8.921 -5.157 1.00 93.12 98 THR A O 1
ATOM 793 N N . SER A 1 99 ? 0.558 7.939 -7.148 1.00 91.50 99 SER A N 1
ATOM 794 C CA . SER A 1 99 ? -0.720 7.311 -6.795 1.00 91.50 99 SER A CA 1
ATOM 795 C C . SER A 1 99 ? -0.574 5.918 -6.177 1.00 91.50 99 SER A C 1
ATOM 797 O O . SER A 1 99 ? -1.575 5.266 -5.880 1.00 91.50 99 SER A O 1
ATOM 799 N N . LEU A 1 100 ? 0.662 5.432 -6.022 1.00 95.12 100 LEU A N 1
ATOM 800 C CA . LEU A 1 100 ? 0.925 4.098 -5.495 1.00 95.12 100 LEU A CA 1
ATOM 801 C C . LEU A 1 100 ? 0.636 4.076 -4.002 1.00 95.12 100 LEU A C 1
ATOM 803 O O . LEU A 1 100 ? 1.069 4.969 -3.281 1.00 95.12 100 LEU A O 1
ATOM 807 N N . LYS A 1 101 ? -0.079 3.056 -3.537 1.00 95.19 101 LYS A N 1
ATOM 808 C CA . LYS A 1 101 ? -0.370 2.864 -2.111 1.00 95.19 101 LYS A CA 1
ATOM 809 C C . LYS A 1 101 ? 0.580 1.826 -1.525 1.00 95.19 101 LYS A C 1
ATOM 811 O O . LYS A 1 101 ? 1.068 0.952 -2.243 1.00 95.19 101 LYS A O 1
ATOM 816 N N . LEU A 1 102 ? 0.834 1.911 -0.228 1.00 96.94 102 LEU A N 1
ATOM 817 C CA . LEU A 1 102 ? 1.643 0.935 0.494 1.00 96.94 102 LEU A CA 1
ATOM 818 C C . LEU A 1 102 ? 0.762 0.277 1.553 1.00 96.94 102 LEU A C 1
ATOM 820 O O . LEU A 1 102 ? 0.101 0.983 2.312 1.00 96.94 102 LEU A O 1
ATOM 824 N N . PHE A 1 103 ? 0.743 -1.051 1.616 1.00 96.50 103 PHE A N 1
ATOM 825 C CA . PHE A 1 103 ? 0.064 -1.775 2.688 1.00 96.50 103 PHE A CA 1
ATOM 826 C C . PHE A 1 103 ? 0.971 -2.844 3.271 1.00 96.50 103 PHE A C 1
ATOM 828 O O . PHE A 1 103 ? 1.665 -3.533 2.535 1.00 96.50 103 PHE A O 1
ATOM 835 N N . LYS A 1 104 ? 0.950 -3.044 4.591 1.00 94.88 104 LYS A N 1
ATOM 836 C CA . LYS A 1 104 ? 1.842 -4.037 5.209 1.00 94.88 104 LYS A CA 1
ATOM 837 C C . LYS A 1 104 ? 1.613 -5.463 4.693 1.00 94.88 104 LYS A C 1
ATOM 839 O O . LYS A 1 104 ? 2.575 -6.220 4.600 1.00 94.88 104 LYS A O 1
ATOM 844 N N . ASN A 1 105 ? 0.369 -5.827 4.388 1.00 92.62 105 ASN A N 1
ATOM 845 C CA . ASN A 1 105 ? -0.019 -7.161 3.929 1.00 92.62 105 ASN A CA 1
ATOM 846 C C . ASN A 1 105 ? -1.290 -7.120 3.060 1.00 92.62 105 ASN A C 1
ATOM 848 O O . ASN A 1 105 ? -1.921 -6.072 2.886 1.00 92.62 105 ASN A O 1
ATOM 852 N N . ASN A 1 106 ? -1.680 -8.285 2.533 1.00 91.25 106 ASN A N 1
ATOM 853 C CA . ASN A 1 106 ? -2.870 -8.438 1.691 1.00 91.25 106 ASN A CA 1
ATOM 854 C C . ASN A 1 106 ? -4.169 -8.048 2.422 1.00 91.25 106 ASN A C 1
ATOM 856 O O . ASN A 1 106 ? -5.002 -7.357 1.842 1.00 91.25 106 ASN A O 1
ATOM 860 N N . SER A 1 107 ? -4.329 -8.424 3.697 1.00 90.75 107 SER A N 1
ATOM 861 C CA . SER A 1 107 ? -5.526 -8.103 4.489 1.00 90.75 107 SER A CA 1
ATOM 862 C C . SER A 1 107 ? -5.745 -6.595 4.599 1.00 90.75 107 SER A C 1
ATOM 864 O O . SER A 1 107 ? -6.841 -6.114 4.321 1.00 90.75 107 SER A O 1
ATOM 866 N N . ALA A 1 108 ? -4.687 -5.840 4.907 1.00 92.69 108 ALA A N 1
ATOM 867 C CA . ALA A 1 108 ? -4.727 -4.385 4.919 1.00 92.69 108 ALA A CA 1
ATOM 868 C C . ALA A 1 108 ? -5.069 -3.830 3.528 1.00 92.69 108 ALA A C 1
ATOM 870 O O . ALA A 1 108 ? -5.964 -3.003 3.415 1.00 92.69 108 ALA A O 1
ATOM 871 N N . ALA A 1 109 ? -4.432 -4.322 2.459 1.00 92.88 109 ALA A N 1
ATOM 872 C CA . ALA A 1 109 ? -4.713 -3.858 1.098 1.00 92.88 109 ALA A CA 1
ATOM 873 C C . ALA A 1 109 ? -6.175 -4.075 0.679 1.00 92.88 109 ALA A C 1
ATOM 875 O O . ALA A 1 109 ? -6.778 -3.197 0.058 1.00 92.88 109 ALA A O 1
ATOM 876 N N . ARG A 1 110 ? -6.768 -5.219 1.041 1.00 90.88 110 ARG A N 1
ATOM 877 C CA . ARG A 1 110 ? -8.167 -5.536 0.727 1.00 90.88 110 ARG A CA 1
ATOM 878 C C . ARG A 1 110 ? -9.136 -4.528 1.332 1.00 90.88 110 ARG A C 1
ATOM 880 O O . ARG A 1 110 ? -10.075 -4.150 0.639 1.00 90.88 110 ARG A O 1
ATOM 887 N N . LEU A 1 111 ? -8.890 -4.049 2.556 1.00 90.31 111 LEU A N 1
ATOM 888 C CA . LEU A 1 111 ? -9.758 -3.052 3.196 1.00 90.31 111 LEU A CA 1
ATOM 889 C C . LEU A 1 111 ? -9.932 -1.795 2.329 1.00 90.31 111 LEU A C 1
ATOM 891 O O . LEU A 1 111 ? -11.021 -1.226 2.299 1.00 90.31 111 LEU A O 1
ATOM 895 N N . PHE A 1 112 ? -8.886 -1.395 1.594 1.00 90.75 112 PHE A N 1
ATOM 896 C CA . PHE A 1 112 ? -8.883 -0.181 0.772 1.00 90.75 112 PHE A CA 1
ATOM 897 C C . PHE A 1 112 ? -9.157 -0.417 -0.716 1.00 90.75 112 PHE A C 1
ATOM 899 O O . PHE A 1 112 ? -9.668 0.473 -1.392 1.00 90.75 112 PHE A O 1
ATOM 906 N N . LEU A 1 113 ? -8.767 -1.568 -1.265 1.00 89.06 113 LEU A N 1
ATOM 907 C CA . LEU A 1 113 ? -8.976 -1.890 -2.683 1.00 89.06 113 LEU A CA 1
ATOM 908 C C . LEU A 1 113 ? -10.352 -2.507 -2.942 1.00 89.06 113 LEU A C 1
ATOM 910 O O . LEU A 1 113 ? -10.857 -2.449 -4.060 1.00 89.06 113 LEU A O 1
ATOM 914 N N . ASP A 1 114 ? -10.960 -3.090 -1.913 1.00 86.25 114 ASP A N 1
ATOM 915 C CA . ASP A 1 114 ? -12.216 -3.817 -2.014 1.00 86.25 114 ASP A CA 1
ATOM 916 C C . ASP A 1 114 ? -13.160 -3.517 -0.843 1.00 86.25 114 ASP A C 1
ATOM 918 O O . ASP A 1 114 ? -13.763 -4.407 -0.241 1.00 86.25 114 ASP A O 1
ATOM 922 N N . ALA A 1 115 ? -13.304 -2.225 -0.543 1.00 78.69 115 ALA A N 1
ATOM 923 C CA . ALA A 1 115 ? -14.091 -1.722 0.578 1.00 78.69 115 ALA A CA 1
ATOM 924 C C . ALA A 1 115 ? -15.532 -2.263 0.639 1.00 78.69 115 ALA A C 1
ATOM 926 O O . ALA A 1 115 ? -16.085 -2.455 1.712 1.00 78.69 115 ALA A O 1
ATOM 927 N N . LYS A 1 116 ? -16.141 -2.544 -0.520 1.00 70.88 116 LYS A N 1
ATOM 928 C CA . LYS A 1 116 ? -17.539 -2.993 -0.624 1.00 70.88 116 LYS A CA 1
ATOM 929 C C . LYS A 1 116 ? -17.741 -4.495 -0.414 1.00 70.88 116 LYS A C 1
ATOM 931 O O . LYS A 1 116 ? -18.884 -4.938 -0.396 1.00 70.88 116 LYS A O 1
ATOM 936 N N . SER A 1 117 ? -16.669 -5.284 -0.339 1.00 68.31 117 SER A N 1
ATOM 937 C CA . SER A 1 117 ? -16.793 -6.746 -0.211 1.00 68.31 117 SER A CA 1
ATOM 938 C C . SER A 1 117 ? -16.744 -7.241 1.221 1.00 68.31 117 SER A C 1
ATOM 940 O O . SER A 1 117 ? -17.065 -8.401 1.476 1.00 68.31 117 SER A O 1
ATOM 942 N N . PHE A 1 118 ? -16.363 -6.379 2.156 1.00 63.84 118 PHE A N 1
ATOM 943 C CA . PHE A 1 118 ? -16.415 -6.702 3.566 1.00 63.84 118 PHE A CA 1
ATOM 944 C C . PHE A 1 118 ? -17.770 -6.315 4.151 1.00 63.84 118 PHE A C 1
ATOM 946 O O . PHE A 1 118 ? -18.352 -5.292 3.798 1.00 63.84 118 PHE A O 1
ATOM 953 N N . LYS A 1 119 ? -18.291 -7.183 5.020 1.00 60.91 119 LYS A N 1
ATOM 954 C CA . LYS A 1 119 ? -19.543 -6.949 5.740 1.00 60.91 119 LYS A CA 1
ATOM 955 C C . LYS A 1 119 ? -19.338 -5.845 6.780 1.00 60.91 119 LYS A C 1
ATOM 957 O O . LYS A 1 119 ? -18.234 -5.684 7.302 1.00 60.91 119 LYS A O 1
ATOM 962 N N . GLU A 1 120 ? -20.412 -5.130 7.097 1.00 66.69 120 GLU A N 1
ATOM 963 C CA . GLU A 1 120 ? -20.467 -4.223 8.246 1.00 66.69 120 GLU A CA 1
ATOM 964 C C . GLU A 1 120 ? -19.973 -4.951 9.511 1.00 66.69 120 GLU A C 1
ATOM 966 O O . GLU A 1 120 ? -20.329 -6.108 9.744 1.00 66.69 120 GLU A O 1
ATOM 971 N N . GLY A 1 121 ? -19.129 -4.289 10.311 1.00 72.81 121 GLY A N 1
ATOM 972 C CA . GLY A 1 121 ? -18.697 -4.797 11.619 1.00 72.81 121 GLY A CA 1
ATOM 973 C C . GLY A 1 121 ? -17.249 -5.280 11.747 1.00 72.81 121 GLY A C 1
ATOM 974 O O . GLY A 1 121 ? -16.876 -5.681 12.845 1.00 72.81 121 GLY A O 1
ATOM 975 N N . ILE A 1 122 ? -16.416 -5.206 10.699 1.00 86.88 122 ILE A N 1
ATOM 976 C CA . ILE A 1 122 ? -14.973 -5.489 10.844 1.00 86.88 122 ILE A CA 1
ATOM 977 C C . ILE A 1 122 ? -14.325 -4.452 11.759 1.00 86.88 122 ILE A C 1
ATOM 979 O O . ILE A 1 122 ? -14.419 -3.244 11.504 1.00 86.88 122 ILE A O 1
ATOM 983 N N . GLN A 1 123 ? -13.638 -4.937 12.793 1.00 90.31 123 GLN A N 1
ATOM 984 C CA . GLN A 1 123 ? -12.863 -4.112 13.709 1.00 90.31 123 GLN A CA 1
ATOM 985 C C . GLN A 1 123 ? -11.425 -3.984 13.212 1.00 90.31 123 GLN A C 1
ATOM 987 O O . GLN A 1 123 ? -10.685 -4.964 13.118 1.00 90.31 123 GLN A O 1
ATOM 992 N N . VAL A 1 124 ? -11.014 -2.757 12.905 1.00 93.19 124 VAL A N 1
ATOM 993 C CA . VAL A 1 124 ? -9.688 -2.448 12.371 1.00 93.19 124 VAL A CA 1
ATOM 994 C C . VAL A 1 124 ? -8.892 -1.646 13.392 1.00 93.19 124 VAL A C 1
ATOM 996 O O . VAL A 1 124 ? -9.325 -0.579 13.825 1.00 93.19 124 VAL A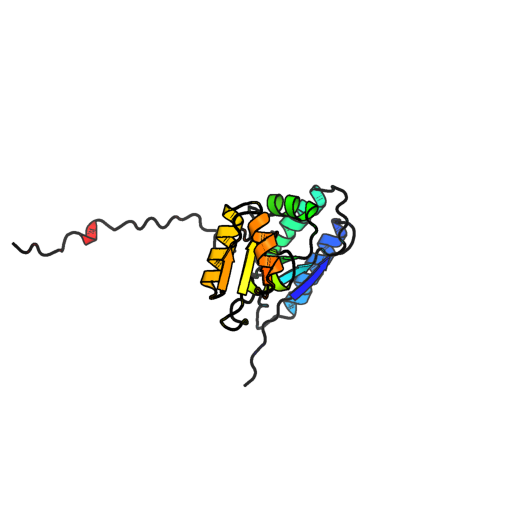 O 1
ATOM 999 N N . LEU A 1 125 ? -7.706 -2.133 13.751 1.00 94.94 125 LEU A N 1
ATOM 1000 C CA . LEU A 1 125 ? -6.738 -1.387 14.556 1.00 94.94 125 LEU A CA 1
ATOM 1001 C C . LEU A 1 125 ? -5.760 -0.663 13.634 1.00 94.94 125 LEU A C 1
ATOM 1003 O O . LEU A 1 125 ? -5.096 -1.297 12.816 1.00 94.94 125 LEU A O 1
ATOM 1007 N N . VAL A 1 126 ? -5.643 0.654 13.779 1.00 95.69 126 VAL A N 1
ATOM 1008 C CA . VAL A 1 126 ? -4.731 1.485 12.984 1.00 95.69 126 VAL A CA 1
ATOM 1009 C C . VAL A 1 126 ? -3.640 2.059 13.876 1.00 95.69 126 VAL A C 1
ATOM 1011 O O . VAL A 1 126 ? -3.929 2.661 14.912 1.00 95.69 126 VAL A O 1
ATOM 1014 N N . TYR A 1 127 ? -2.389 1.913 13.441 1.00 94.44 127 TYR A N 1
ATOM 1015 C CA . TYR A 1 127 ? -1.232 2.536 14.077 1.00 94.44 127 TYR A CA 1
ATOM 1016 C C . TYR A 1 127 ? -0.130 2.846 13.056 1.00 94.44 127 TYR A C 1
ATOM 1018 O O . TYR A 1 127 ? 0.247 2.002 12.248 1.00 94.44 127 TYR A O 1
ATOM 1026 N N . ASP A 1 128 ? 0.420 4.054 13.112 1.00 92.00 128 ASP A N 1
ATOM 1027 C CA . ASP A 1 128 ? 1.640 4.444 12.401 1.00 92.00 128 ASP A CA 1
ATOM 1028 C C . ASP A 1 128 ? 2.408 5.422 13.300 1.00 92.00 128 ASP A C 1
ATOM 1030 O O . ASP A 1 128 ? 1.789 6.154 14.076 1.00 92.00 128 ASP A O 1
ATOM 1034 N N . GLU A 1 129 ? 3.741 5.431 13.207 1.00 89.44 129 GLU A N 1
ATOM 1035 C CA . GLU A 1 129 ? 4.587 6.395 13.931 1.00 89.44 129 GLU A CA 1
ATOM 1036 C C . GLU A 1 129 ? 4.228 7.844 13.555 1.00 89.44 129 GLU A C 1
ATOM 1038 O O . GLU A 1 129 ? 4.325 8.758 14.372 1.00 89.44 129 GLU A O 1
ATOM 1043 N N . ASP A 1 130 ? 3.779 8.051 12.316 1.00 90.50 130 ASP A N 1
ATOM 1044 C CA . ASP A 1 130 ? 3.276 9.321 11.813 1.00 90.50 130 ASP A CA 1
ATOM 1045 C C . ASP A 1 130 ? 1.769 9.449 12.086 1.00 90.50 130 ASP A C 1
ATOM 1047 O O . ASP A 1 130 ? 0.929 8.858 11.397 1.00 90.50 130 ASP A O 1
ATOM 1051 N N . LEU A 1 131 ? 1.424 10.265 13.089 1.00 89.81 131 LEU A N 1
ATOM 1052 C CA . LEU A 1 131 ? 0.040 10.486 13.515 1.00 89.81 131 LEU A CA 1
ATOM 1053 C C . LEU A 1 131 ? -0.851 11.040 12.391 1.00 89.81 131 LEU A C 1
ATOM 1055 O O . LEU A 1 131 ? -2.036 10.718 12.330 1.00 89.81 131 LEU A O 1
ATOM 1059 N N . GLN A 1 132 ? -0.310 11.856 11.481 1.00 91.56 132 GLN A N 1
ATOM 1060 C CA . GLN A 1 132 ? -1.102 12.385 10.367 1.00 91.56 132 GLN A CA 1
ATOM 1061 C C . GLN A 1 132 ? -1.463 11.269 9.384 1.00 91.56 132 GLN A C 1
ATOM 1063 O O . GLN A 1 132 ? -2.589 11.208 8.886 1.00 91.56 132 GLN A O 1
ATOM 1068 N N . ASN A 1 133 ? -0.526 10.354 9.130 1.00 92.44 133 ASN A N 1
ATOM 1069 C CA . ASN A 1 133 ? -0.776 9.191 8.290 1.00 92.44 133 ASN A CA 1
ATOM 1070 C C . ASN A 1 133 ? -1.797 8.235 8.929 1.00 92.44 133 ASN A C 1
ATOM 1072 O O . ASN A 1 133 ? -2.720 7.788 8.247 1.00 92.44 133 ASN A O 1
ATOM 1076 N N . SER A 1 134 ? -1.690 7.962 10.233 1.00 92.75 134 SER A N 1
ATOM 1077 C CA . SER A 1 134 ? -2.640 7.089 10.935 1.00 92.75 134 SER A CA 1
ATOM 1078 C C . SER A 1 134 ? -4.052 7.686 11.001 1.00 92.75 134 SER A C 1
ATOM 1080 O O . SER A 1 134 ? -5.028 6.966 10.792 1.00 92.75 134 SER A O 1
ATOM 1082 N N . GLN A 1 135 ? -4.174 9.007 11.178 1.00 93.44 135 GLN A N 1
ATOM 1083 C CA . GLN A 1 135 ? -5.448 9.727 11.065 1.00 93.44 135 GLN A CA 1
ATOM 1084 C C . GLN A 1 135 ? -6.038 9.651 9.653 1.00 93.44 135 GLN A C 1
ATOM 1086 O O . GLN A 1 135 ? -7.236 9.427 9.497 1.00 93.44 135 GLN A O 1
ATOM 1091 N N . LYS A 1 136 ? -5.214 9.802 8.611 1.00 93.75 136 LYS A N 1
ATOM 1092 C CA . LYS A 1 136 ? -5.679 9.683 7.222 1.00 93.75 136 LYS A CA 1
ATOM 1093 C C . LYS A 1 136 ? -6.207 8.278 6.924 1.00 93.75 136 LYS A C 1
ATOM 1095 O O . LYS A 1 136 ? -7.267 8.134 6.321 1.00 93.75 136 LYS A O 1
ATOM 1100 N N . LEU A 1 137 ? -5.479 7.245 7.352 1.00 93.94 137 LEU A N 1
ATOM 1101 C CA . LEU A 1 137 ? -5.897 5.849 7.198 1.00 93.94 137 LEU A CA 1
ATOM 1102 C C . LEU A 1 137 ? -7.210 5.571 7.932 1.00 93.94 137 LEU A C 1
ATOM 1104 O O . LEU A 1 137 ? -8.098 4.939 7.363 1.00 93.94 137 LEU A O 1
ATOM 1108 N N . SER A 1 138 ? -7.340 6.044 9.174 1.00 93.81 138 SER A N 1
ATOM 1109 C CA . SER A 1 138 ? -8.538 5.802 9.976 1.00 93.81 138 SER A CA 1
ATOM 1110 C C . SER A 1 138 ? -9.767 6.507 9.412 1.00 93.81 138 SER A C 1
ATOM 1112 O O . SER A 1 138 ? -10.828 5.896 9.349 1.00 93.81 138 SER A O 1
ATOM 1114 N N . GLN A 1 139 ? -9.629 7.744 8.930 1.00 93.00 139 GLN A N 1
ATOM 1115 C CA . GLN A 1 139 ? -10.720 8.474 8.278 1.00 93.00 139 GLN A CA 1
ATOM 1116 C C . GLN A 1 139 ? -11.225 7.756 7.023 1.00 93.00 139 GLN A C 1
ATOM 1118 O O . GLN A 1 139 ? -12.433 7.599 6.861 1.00 93.00 139 GLN A O 1
ATOM 1123 N N . GLU A 1 140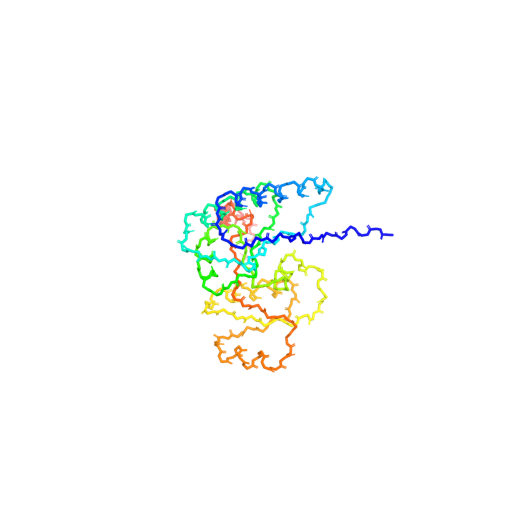 ? -10.318 7.288 6.161 1.00 91.81 140 GLU A N 1
ATOM 1124 C CA . GLU A 1 140 ? -10.691 6.570 4.938 1.00 91.81 140 GLU A CA 1
ATOM 1125 C C . GLU A 1 140 ? -11.403 5.244 5.259 1.00 91.81 140 GLU A C 1
ATOM 1127 O O . GLU A 1 140 ? -12.419 4.913 4.654 1.00 91.81 140 GLU A O 1
ATOM 1132 N N . LEU A 1 141 ? -10.910 4.496 6.251 1.00 91.50 141 LEU A N 1
ATOM 1133 C CA . LEU A 1 141 ? -11.536 3.246 6.686 1.00 91.50 141 LEU A CA 1
ATOM 1134 C C . LEU A 1 141 ? -12.918 3.476 7.313 1.00 91.50 141 LEU A C 1
ATOM 1136 O O . LEU A 1 141 ? -13.860 2.747 7.006 1.00 91.50 141 LEU A O 1
ATOM 1140 N N . SER A 1 142 ? -13.067 4.510 8.141 1.00 90.75 142 SER A N 1
ATOM 1141 C CA . SER A 1 142 ? -14.366 4.895 8.702 1.00 90.75 142 SER A CA 1
ATOM 1142 C C . SER A 1 142 ? -15.345 5.332 7.610 1.00 90.75 142 SER A C 1
ATOM 1144 O O . SER A 1 142 ? -16.524 4.996 7.679 1.00 90.75 142 SER A O 1
ATOM 1146 N N . TYR A 1 143 ? -14.868 6.025 6.569 1.00 90.12 143 TYR A N 1
ATOM 1147 C CA . TYR A 1 143 ? -15.685 6.389 5.405 1.00 90.12 143 TYR A CA 1
ATOM 1148 C C . TYR A 1 143 ? -16.208 5.156 4.653 1.00 90.12 143 TYR A C 1
ATOM 1150 O O . TYR A 1 143 ? -17.329 5.166 4.147 1.00 90.12 143 TYR A O 1
ATOM 1158 N N . TYR A 1 144 ? -15.432 4.072 4.621 1.00 88.50 144 TYR A N 1
ATOM 1159 C CA . TYR A 1 144 ? -15.865 2.785 4.074 1.00 88.50 144 TYR A CA 1
ATOM 1160 C C . TYR A 1 144 ? -16.804 1.991 4.998 1.00 88.50 144 TYR A C 1
ATOM 1162 O O . TYR A 1 144 ? -17.310 0.954 4.578 1.00 88.50 144 TYR A O 1
ATOM 1170 N N . GLY A 1 145 ? -17.078 2.476 6.214 1.00 87.12 145 GLY A N 1
ATOM 1171 C CA . GLY A 1 145 ? -18.001 1.847 7.164 1.00 87.12 145 GLY A CA 1
ATOM 1172 C C . GLY A 1 145 ? -17.352 0.839 8.118 1.00 87.12 145 GLY A C 1
ATOM 1173 O O . GLY A 1 145 ? -18.063 0.082 8.779 1.00 87.12 145 GLY A O 1
ATOM 1174 N N . TYR A 1 146 ? -16.019 0.806 8.211 1.00 90.19 146 TYR A N 1
ATOM 1175 C CA . TYR A 1 146 ? -15.325 -0.050 9.177 1.00 90.19 146 TYR A CA 1
ATOM 1176 C C . TYR A 1 146 ? -15.361 0.529 10.594 1.00 90.19 146 TYR A C 1
ATOM 1178 O O . TYR A 1 146 ? -15.366 1.745 10.785 1.00 90.19 146 TYR A O 1
ATOM 1186 N N . SER A 1 147 ? -15.316 -0.347 11.602 1.00 90.75 147 SER A N 1
ATOM 1187 C CA . SER A 1 147 ? -15.144 0.069 12.994 1.00 90.75 147 SER A CA 1
ATOM 1188 C C . SER A 1 147 ? -13.656 0.249 13.280 1.00 90.75 147 SER A C 1
ATOM 1190 O O . SER A 1 147 ? -12.909 -0.724 13.362 1.00 90.75 147 SER A O 1
ATOM 1192 N N . VAL A 1 148 ? -13.198 1.498 13.375 1.00 92.69 148 VAL A N 1
ATOM 1193 C CA . VAL A 1 148 ? -11.766 1.809 13.463 1.00 92.69 148 VAL A CA 1
ATOM 1194 C C . VAL A 1 148 ? -11.366 2.201 14.881 1.00 92.69 148 VAL A C 1
ATOM 1196 O O . VAL A 1 148 ? -11.860 3.181 15.433 1.00 92.69 148 VAL A O 1
ATOM 1199 N N . THR A 1 149 ? -10.397 1.481 15.443 1.00 94.12 149 THR A N 1
ATOM 1200 C CA . THR A 1 149 ? -9.674 1.880 16.655 1.00 94.12 149 THR A CA 1
ATOM 1201 C C . THR A 1 149 ? -8.338 2.496 16.254 1.00 94.12 149 THR A C 1
ATOM 1203 O O . THR A 1 149 ? -7.507 1.837 15.632 1.00 94.12 149 THR A O 1
ATOM 1206 N N . LEU A 1 150 ? -8.116 3.763 16.604 1.00 94.38 150 LEU A N 1
ATOM 1207 C CA . LEU A 1 150 ? -6.853 4.459 16.354 1.00 94.38 150 LEU A CA 1
ATOM 1208 C C . LEU A 1 150 ? -5.985 4.439 17.617 1.00 94.38 150 LEU A C 1
ATOM 1210 O O . LEU A 1 150 ? -6.341 5.064 18.617 1.00 94.38 150 LEU A O 1
ATOM 1214 N N . ALA A 1 151 ? -4.834 3.770 17.560 1.00 93.75 151 ALA A N 1
ATOM 1215 C CA . ALA A 1 151 ? -3.837 3.844 18.624 1.00 93.75 151 ALA A CA 1
ATOM 1216 C C . ALA A 1 151 ? -3.026 5.142 18.501 1.00 93.75 151 ALA A C 1
ATOM 1218 O O . ALA A 1 151 ? -2.509 5.453 17.426 1.00 93.75 151 ALA A O 1
ATOM 1219 N N . LYS A 1 152 ? -2.900 5.908 19.594 1.00 91.00 152 LYS A N 1
ATOM 1220 C CA . LYS A 1 152 ? -2.206 7.210 19.568 1.00 91.00 152 LYS A CA 1
ATOM 1221 C C . LYS A 1 152 ? -0.695 7.074 19.706 1.00 91.00 152 LYS A C 1
ATOM 1223 O O . LYS A 1 152 ? 0.044 7.953 19.275 1.00 91.00 152 LYS A O 1
ATOM 1228 N N . ASN A 1 153 ? -0.243 6.003 20.344 1.00 91.88 153 ASN A N 1
ATOM 1229 C CA . ASN A 1 153 ? 1.159 5.734 20.616 1.00 91.88 153 ASN A CA 1
ATOM 1230 C C . ASN A 1 153 ? 1.423 4.215 20.587 1.00 91.88 153 ASN A C 1
ATOM 1232 O O . ASN A 1 153 ? 0.500 3.411 20.439 1.00 91.88 153 ASN A O 1
ATOM 1236 N N . LEU A 1 154 ? 2.697 3.832 20.706 1.00 91.25 154 LEU A N 1
ATOM 1237 C CA . LEU A 1 154 ? 3.109 2.428 20.662 1.00 91.25 154 LEU A CA 1
ATOM 1238 C C . LEU A 1 154 ? 2.521 1.606 21.820 1.00 91.25 154 LEU A C 1
ATOM 1240 O O . LEU A 1 154 ? 2.156 0.452 21.618 1.00 91.25 154 LEU A O 1
ATOM 1244 N N . THR A 1 155 ? 2.412 2.195 23.010 1.00 91.88 155 THR A N 1
ATOM 1245 C CA . THR A 1 155 ? 1.860 1.541 24.203 1.00 91.88 155 THR A CA 1
ATOM 1246 C C . THR A 1 155 ? 0.379 1.219 24.014 1.00 91.88 155 THR A C 1
ATOM 1248 O O . THR A 1 155 ? -0.026 0.075 24.205 1.00 91.88 155 THR A O 1
ATOM 1251 N N . ASP A 1 156 ? -0.410 2.189 23.545 1.00 91.56 156 ASP A N 1
ATOM 1252 C CA . ASP A 1 156 ? -1.822 2.007 23.194 1.00 91.56 156 ASP A CA 1
ATOM 1253 C C . ASP A 1 156 ? -1.971 0.901 22.143 1.00 91.56 156 ASP A C 1
ATOM 1255 O O . ASP A 1 156 ? -2.830 0.030 22.253 1.00 91.56 156 ASP A O 1
ATOM 1259 N N . PHE A 1 157 ? -1.106 0.913 21.122 1.00 92.88 157 PHE A N 1
ATOM 1260 C CA . PHE A 1 157 ? -1.122 -0.097 20.070 1.00 92.88 157 PHE A CA 1
ATOM 1261 C C . PHE A 1 157 ? -0.861 -1.496 20.629 1.00 92.88 157 PHE A C 1
ATOM 1263 O O . PHE A 1 157 ? -1.592 -2.429 20.303 1.00 92.88 157 PHE A O 1
ATOM 1270 N N . GLN A 1 158 ? 0.150 -1.649 21.486 1.00 92.31 158 GLN A N 1
ATOM 1271 C CA . GLN A 1 158 ? 0.466 -2.925 22.127 1.00 92.31 158 GLN A CA 1
ATOM 1272 C C . GLN A 1 158 ? -0.689 -3.418 23.002 1.00 92.31 158 GLN A C 1
ATOM 1274 O O . GLN A 1 158 ? -1.039 -4.597 22.929 1.00 92.31 158 GLN A O 1
ATOM 1279 N N . GLN A 1 159 ? -1.311 -2.520 23.768 1.00 92.56 159 GLN A N 1
ATOM 1280 C CA . GLN A 1 159 ? -2.471 -2.838 24.590 1.00 92.56 159 GLN A CA 1
ATOM 1281 C C . GLN A 1 159 ? -3.640 -3.321 23.725 1.00 92.56 159 GLN A C 1
ATOM 1283 O O . GLN A 1 159 ? -4.095 -4.450 23.897 1.00 92.56 159 GLN A O 1
ATOM 1288 N N . PHE A 1 160 ? -4.074 -2.535 22.738 1.00 91.31 160 PHE A N 1
ATOM 1289 C CA . PHE A 1 160 ? -5.206 -2.901 21.882 1.00 91.31 160 PHE A CA 1
ATOM 1290 C C . PHE A 1 160 ? -4.946 -4.171 21.068 1.00 91.31 160 PHE A C 1
ATOM 1292 O O . PHE A 1 160 ? -5.827 -5.019 20.947 1.00 91.31 160 PHE A O 1
ATOM 1299 N N . ASN A 1 161 ? -3.724 -4.354 20.566 1.00 89.62 161 ASN A N 1
ATOM 1300 C CA . ASN A 1 161 ? -3.348 -5.558 19.831 1.00 89.62 161 ASN A CA 1
ATOM 1301 C C . ASN A 1 161 ? -3.343 -6.812 20.729 1.00 89.62 161 ASN A C 1
ATOM 1303 O O . ASN A 1 161 ? -3.648 -7.909 20.262 1.00 89.62 161 ASN A O 1
ATOM 1307 N N . SER A 1 162 ? -3.030 -6.664 22.022 1.00 89.19 162 SER A N 1
ATOM 1308 C CA . SER A 1 162 ? -3.068 -7.772 22.988 1.00 89.19 162 SER A CA 1
ATOM 1309 C C . SER A 1 162 ? -4.490 -8.239 23.315 1.00 89.19 162 SER A C 1
ATOM 1311 O O . SER A 1 162 ? -4.696 -9.420 23.593 1.00 89.19 162 SER A O 1
ATOM 1313 N N . GLU A 1 163 ? -5.478 -7.344 23.213 1.00 88.00 163 GLU A N 1
ATOM 1314 C CA . GLU A 1 163 ? -6.887 -7.652 23.473 1.00 88.00 163 GLU A CA 1
ATOM 1315 C C . GLU A 1 163 ? -7.512 -8.552 22.391 1.00 88.00 163 GLU A C 1
ATOM 1317 O O . GLU A 1 163 ? -8.573 -9.126 22.631 1.00 88.00 163 GLU A O 1
ATOM 1322 N N . LYS A 1 164 ? -6.872 -8.702 21.216 1.00 81.00 164 LYS A N 1
ATOM 1323 C CA . LYS A 1 164 ? -7.327 -9.539 20.081 1.00 81.00 164 LYS A CA 1
ATOM 1324 C C . LYS A 1 164 ? -8.790 -9.306 19.665 1.00 81.00 164 LYS A C 1
ATOM 1326 O O . LYS A 1 164 ? -9.446 -10.210 19.155 1.00 81.00 164 LYS A O 1
ATOM 1331 N N . ARG A 1 165 ? -9.301 -8.093 19.885 1.00 86.12 165 ARG A N 1
ATOM 1332 C CA . ARG A 1 165 ? -10.661 -7.678 19.498 1.00 86.12 165 ARG A CA 1
ATOM 1333 C C . ARG A 1 165 ? -10.755 -7.275 18.027 1.00 86.12 165 ARG A C 1
ATOM 1335 O O . ARG A 1 165 ? -11.844 -7.256 17.469 1.00 86.12 165 ARG A O 1
ATOM 1342 N N . HIS A 1 166 ? -9.617 -6.964 17.411 1.00 89.25 166 HIS A N 1
ATOM 1343 C CA . HIS A 1 166 ? -9.525 -6.463 16.044 1.00 89.25 166 HIS A CA 1
ATOM 1344 C C . HIS A 1 166 ? -9.249 -7.591 15.052 1.00 89.25 166 HIS A C 1
ATOM 1346 O O . HIS A 1 166 ? -8.325 -8.381 15.239 1.00 89.25 166 HIS A O 1
ATOM 1352 N N . ASP A 1 167 ? -10.012 -7.619 13.963 1.00 87.94 167 ASP A N 1
ATOM 1353 C CA . ASP A 1 167 ? -9.875 -8.604 12.887 1.00 87.94 167 ASP A CA 1
ATOM 1354 C C . ASP A 1 167 ? -8.664 -8.307 11.994 1.00 87.94 167 ASP A C 1
ATOM 1356 O O . ASP A 1 167 ? -8.003 -9.212 11.480 1.00 87.94 167 ASP A O 1
ATOM 1360 N N . VAL A 1 168 ? -8.383 -7.017 11.774 1.00 90.44 168 VAL A N 1
ATOM 1361 C CA . VAL A 1 168 ? -7.302 -6.561 10.898 1.00 90.44 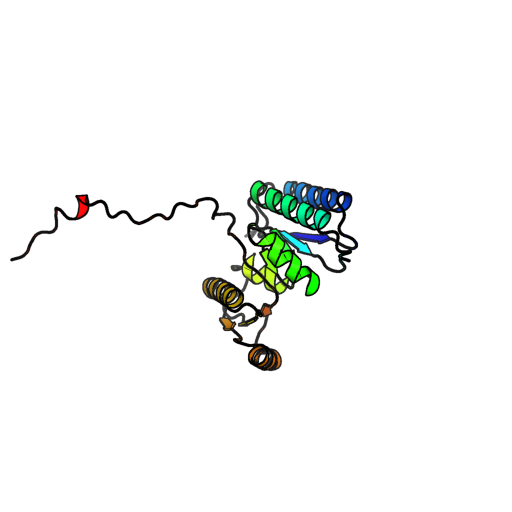168 VAL A CA 1
ATOM 1362 C C . VAL A 1 168 ? -6.502 -5.457 11.570 1.00 90.44 168 VAL A C 1
ATOM 1364 O O . VAL A 1 168 ? -7.044 -4.489 12.098 1.00 90.44 168 VAL A O 1
ATOM 1367 N N . VAL A 1 169 ? -5.180 -5.581 11.483 1.00 93.00 169 VAL A N 1
ATOM 1368 C CA . VAL A 1 169 ? -4.232 -4.583 11.972 1.00 93.00 169 VAL A CA 1
ATOM 1369 C C . VAL A 1 169 ? -3.585 -3.876 10.784 1.00 93.00 169 VAL A C 1
ATOM 1371 O O . VAL A 1 169 ? -2.924 -4.502 9.952 1.00 93.00 169 VAL A O 1
ATOM 1374 N N . VAL A 1 170 ? -3.755 -2.559 10.715 1.00 94.12 170 VAL A N 1
ATOM 1375 C CA . VAL A 1 170 ? -3.162 -1.687 9.701 1.00 94.12 170 VAL A CA 1
ATOM 1376 C C . VAL A 1 170 ? -2.012 -0.920 10.339 1.00 94.12 170 VAL A C 1
ATOM 1378 O O . VAL A 1 170 ? -2.207 0.033 11.091 1.00 94.12 170 VAL A O 1
ATOM 1381 N N . THR A 1 171 ? -0.798 -1.345 10.005 1.00 93.81 171 THR A N 1
ATOM 1382 C CA . THR A 1 171 ? 0.444 -0.636 10.330 1.00 93.81 171 THR A CA 1
ATOM 1383 C C . THR A 1 171 ? 1.274 -0.443 9.078 1.00 93.81 171 THR A C 1
ATOM 1385 O O . THR A 1 171 ? 1.010 -1.102 8.070 1.00 93.81 171 THR A O 1
ATOM 1388 N N . HIS A 1 172 ? 2.264 0.452 9.126 1.00 93.88 172 HIS A N 1
ATOM 1389 C CA . HIS A 1 172 ? 3.248 0.637 8.055 1.00 93.88 172 HIS A CA 1
ATOM 1390 C C . HIS A 1 172 ? 2.598 0.699 6.669 1.00 93.88 172 HIS A C 1
ATOM 1392 O O . HIS A 1 172 ? 2.995 -0.021 5.756 1.00 93.88 172 HIS A O 1
ATOM 1398 N N . SER A 1 173 ? 1.522 1.469 6.547 1.00 94.75 173 SER A N 1
ATOM 1399 C CA . SER A 1 173 ? 0.693 1.560 5.347 1.00 94.75 173 SER A CA 1
ATOM 1400 C C . SER A 1 173 ? 0.520 3.029 4.992 1.00 94.75 173 SER A C 1
ATOM 1402 O O . SER A 1 173 ? 0.486 3.871 5.883 1.00 94.75 173 SER A O 1
ATOM 1404 N N . THR A 1 174 ? 0.410 3.367 3.713 1.00 93.44 174 THR A N 1
ATOM 1405 C CA . THR A 1 174 ? 0.198 4.747 3.275 1.00 93.44 174 THR A CA 1
ATOM 1406 C C . THR A 1 174 ? -0.788 4.828 2.125 1.00 93.44 174 THR A C 1
ATOM 1408 O O . THR A 1 174 ? -0.743 4.074 1.149 1.00 93.44 174 THR A O 1
ATOM 1411 N N . LEU A 1 175 ? -1.664 5.823 2.228 1.00 90.19 175 LEU A N 1
ATOM 1412 C CA . LEU A 1 175 ? -2.495 6.280 1.127 1.00 90.19 175 LEU A CA 1
ATOM 1413 C C . LEU A 1 175 ? -1.819 7.518 0.545 1.00 90.19 175 LEU A C 1
ATOM 1415 O O . LEU A 1 175 ? -1.815 8.572 1.183 1.00 90.19 175 LEU A O 1
ATOM 1419 N N . ASN A 1 176 ? -1.232 7.408 -0.644 1.00 89.12 176 ASN A N 1
ATOM 1420 C CA . ASN A 1 176 ? -0.661 8.564 -1.338 1.00 89.12 176 ASN A CA 1
ATOM 1421 C C . ASN A 1 176 ? -1.753 9.306 -2.137 1.00 89.12 176 ASN A C 1
ATOM 1423 O O . ASN A 1 176 ? -2.908 9.363 -1.702 1.00 89.12 176 ASN A O 1
ATOM 1427 N N . LEU A 1 177 ? -1.396 9.946 -3.253 1.00 79.94 177 LEU A N 1
ATOM 1428 C CA . LEU A 1 177 ? -2.336 10.718 -4.068 1.00 79.94 177 LEU A CA 1
ATOM 1429 C C . LEU A 1 177 ? -3.415 9.805 -4.668 1.00 79.94 177 LEU A C 1
ATOM 1431 O O . LEU A 1 177 ? -3.143 8.661 -5.032 1.00 79.94 177 LEU A O 1
ATOM 1435 N N . SER A 1 178 ? -4.647 10.299 -4.800 1.00 70.25 178 SER A N 1
ATOM 1436 C CA . SER A 1 178 ? -5.654 9.566 -5.566 1.00 70.25 178 SER A CA 1
ATOM 1437 C C . SER A 1 178 ? -5.338 9.694 -7.058 1.00 70.25 178 SER A C 1
ATOM 1439 O O . SER A 1 178 ? -4.846 10.720 -7.523 1.00 70.25 178 SER A O 1
ATOM 1441 N N . LEU A 1 179 ? -5.652 8.666 -7.850 1.00 60.47 179 LEU A N 1
ATOM 1442 C CA . LEU A 1 179 ? -5.529 8.745 -9.314 1.00 60.47 179 LEU A CA 1
ATOM 1443 C C . LEU A 1 179 ? -6.339 9.920 -9.903 1.00 60.47 179 LEU A C 1
ATOM 1445 O O . LEU A 1 179 ? -5.973 10.456 -10.943 1.00 60.47 179 LEU A O 1
ATOM 1449 N N . SER A 1 180 ? -7.388 10.367 -9.203 1.00 48.75 180 SER A N 1
ATOM 1450 C CA . SER A 1 180 ? -8.247 11.496 -9.573 1.00 48.75 180 SER A CA 1
ATOM 1451 C C . SER A 1 180 ? -7.707 12.884 -9.199 1.00 48.75 180 SER A C 1
ATOM 1453 O O . SER A 1 180 ? -8.292 13.882 -9.616 1.00 48.75 180 SER A O 1
ATOM 1455 N N . SER A 1 181 ? -6.612 12.999 -8.435 1.00 40.94 181 SER A N 1
ATOM 1456 C CA . SER A 1 181 ? -6.114 14.297 -7.951 1.00 40.94 181 SER A CA 1
ATOM 1457 C C . SER A 1 181 ? -5.162 15.018 -8.917 1.00 40.94 181 SER A C 1
ATOM 1459 O O . SER A 1 181 ? -4.471 15.951 -8.512 1.00 40.94 181 SER A O 1
ATOM 1461 N N . SER A 1 182 ? -5.125 14.655 -10.203 1.00 35.00 182 SER A N 1
ATOM 1462 C CA . SER A 1 182 ? -4.397 15.410 -11.237 1.00 35.00 182 SER A CA 1
ATOM 1463 C C . SER A 1 182 ? -5.175 16.633 -11.749 1.00 35.00 182 SER A C 1
ATOM 1465 O O . SER A 1 182 ? -5.188 16.899 -12.946 1.00 35.00 182 SER A O 1
ATOM 1467 N N . ASN A 1 183 ? -5.822 17.374 -10.848 1.00 31.03 183 ASN A N 1
ATOM 1468 C CA . ASN A 1 183 ? -6.331 18.720 -11.099 1.00 31.03 183 ASN A CA 1
ATOM 1469 C C . ASN A 1 183 ? -6.075 19.572 -9.848 1.00 31.03 183 ASN A C 1
ATOM 1471 O O . ASN A 1 183 ? -6.854 19.504 -8.896 1.00 31.03 183 ASN A O 1
ATOM 1475 N N . PRO A 1 184 ? -5.031 20.419 -9.816 1.00 39.31 184 PRO A N 1
ATOM 1476 C CA . PRO A 1 184 ? -4.940 21.481 -8.832 1.00 39.31 184 PRO A CA 1
ATOM 1477 C C . PRO A 1 184 ? -5.849 22.629 -9.287 1.00 39.31 184 PRO A C 1
ATOM 1479 O O . PRO A 1 184 ? -5.398 23.719 -9.612 1.00 39.31 184 PRO A O 1
ATOM 1482 N N . GLN A 1 185 ? -7.156 22.389 -9.317 1.00 35.66 185 GLN A N 1
ATOM 1483 C CA . GLN A 1 185 ? -8.123 23.467 -9.218 1.00 35.66 185 GLN A CA 1
ATOM 1484 C C . GLN A 1 185 ? -8.818 23.284 -7.884 1.00 35.66 185 GLN A C 1
ATOM 1486 O O . GLN A 1 185 ? -9.771 22.518 -7.745 1.00 35.66 185 GLN A O 1
ATOM 1491 N N . LYS A 1 186 ? -8.330 24.031 -6.889 1.00 39.91 186 LYS A N 1
ATOM 1492 C CA . LYS A 1 186 ? -9.209 24.552 -5.850 1.00 39.91 186 LYS A CA 1
ATOM 1493 C C . LYS A 1 186 ? -10.417 25.131 -6.588 1.00 39.91 186 LYS A C 1
ATOM 1495 O O . LYS A 1 186 ? -10.328 26.230 -7.130 1.00 39.91 186 LYS A O 1
ATOM 1500 N N . LYS A 1 187 ? -11.537 24.407 -6.637 1.00 42.22 187 LYS A N 1
ATOM 1501 C CA . LYS A 1 187 ? -12.838 25.039 -6.837 1.00 42.22 187 LYS A CA 1
ATOM 1502 C C . LYS A 1 187 ? -13.082 25.847 -5.571 1.00 42.22 187 LYS A C 1
ATOM 1504 O O . LYS A 1 187 ? -13.754 25.404 -4.649 1.00 42.22 187 LYS A O 1
ATOM 1509 N N . ALA A 1 188 ? -12.452 27.018 -5.509 1.00 44.03 188 ALA A N 1
ATOM 1510 C CA . ALA A 1 188 ? -13.013 28.114 -4.760 1.00 44.03 188 ALA A CA 1
ATOM 1511 C C . ALA A 1 188 ? -14.437 28.249 -5.297 1.00 44.03 188 ALA A C 1
ATOM 1513 O O . ALA A 1 188 ? -14.634 28.469 -6.493 1.00 44.03 188 ALA A O 1
ATOM 1514 N N . LEU A 1 189 ? -15.419 28.001 -4.438 1.00 45.50 189 LEU A N 1
ATOM 1515 C CA . LEU A 1 189 ? -16.796 28.381 -4.692 1.00 45.50 189 LEU A CA 1
ATOM 1516 C C . LEU A 1 189 ? -16.795 29.903 -4.844 1.00 45.50 189 LEU A C 1
ATOM 1518 O O . LEU A 1 189 ? -16.944 30.636 -3.871 1.00 45.50 189 LEU A O 1
ATOM 1522 N N . SER A 1 190 ? -16.557 30.396 -6.057 1.00 47.50 190 SER A N 1
ATOM 1523 C CA . SER A 1 190 ? -16.833 31.780 -6.390 1.00 47.50 190 SER A CA 1
ATOM 1524 C C . SER A 1 190 ? -18.349 31.894 -6.446 1.00 47.50 190 SER A C 1
ATOM 1526 O O . SER A 1 190 ? -18.960 31.639 -7.484 1.00 47.50 190 SER A O 1
ATOM 1528 N N . LEU A 1 191 ? -18.963 32.214 -5.306 1.00 48.16 191 LEU A N 1
ATOM 1529 C CA . LEU A 1 191 ? -20.311 32.763 -5.285 1.00 48.16 191 LEU A CA 1
ATOM 1530 C C . LEU A 1 191 ? -20.320 33.936 -6.268 1.00 48.16 191 LEU A C 1
ATOM 1532 O O . LEU A 1 191 ? -19.692 34.970 -6.031 1.00 48.16 191 LEU A O 1
ATOM 1536 N N . SER A 1 192 ? -20.966 33.746 -7.417 1.00 50.00 192 SER A N 1
ATOM 1537 C CA . SER A 1 192 ? -21.164 34.818 -8.379 1.00 50.00 192 SER A CA 1
ATOM 1538 C C . SER A 1 192 ? -21.959 35.915 -7.677 1.00 50.00 192 SER A C 1
ATOM 1540 O O . SER A 1 192 ? -23.085 35.674 -7.237 1.00 50.00 192 SER A O 1
ATOM 1542 N N . LYS A 1 193 ? -21.394 37.123 -7.592 1.00 55.19 193 LYS A N 1
ATOM 1543 C CA . LYS A 1 193 ? -22.025 38.305 -6.978 1.00 55.19 193 LYS A CA 1
ATOM 1544 C C . LYS A 1 193 ? -23.390 38.679 -7.590 1.00 55.19 193 LYS A C 1
ATOM 1546 O O . LYS A 1 193 ? -24.104 39.486 -7.014 1.00 55.19 193 LYS A O 1
ATOM 1551 N N . ASN A 1 194 ? -23.792 38.042 -8.691 1.00 52.62 194 ASN A N 1
ATOM 1552 C CA . ASN A 1 194 ? -25.089 38.234 -9.344 1.00 52.62 194 ASN A CA 1
ATOM 1553 C C . ASN A 1 194 ? -26.258 37.474 -8.686 1.00 52.62 194 ASN A C 1
ATOM 1555 O O . ASN A 1 194 ? -27.394 37.667 -9.099 1.00 52.62 194 ASN A O 1
ATOM 1559 N N . LEU A 1 195 ? -26.017 36.637 -7.667 1.00 48.56 195 LEU A N 1
ATOM 1560 C CA . LEU A 1 195 ? -27.078 35.913 -6.942 1.00 48.56 195 LEU A CA 1
ATOM 1561 C C . LEU A 1 195 ? -27.597 36.648 -5.691 1.00 48.56 195 LEU A C 1
ATOM 1563 O O . LEU A 1 195 ? -28.542 36.181 -5.066 1.00 48.56 195 LEU A O 1
ATOM 1567 N N . ILE A 1 196 ? -27.017 37.802 -5.337 1.00 48.88 196 ILE A N 1
ATOM 1568 C CA . ILE A 1 196 ? -27.396 38.580 -4.138 1.00 48.88 196 ILE A CA 1
ATOM 1569 C C . ILE A 1 196 ? -28.408 39.702 -4.469 1.00 48.88 196 ILE A C 1
ATOM 1571 O O . ILE A 1 196 ? -28.942 40.338 -3.570 1.00 48.88 196 ILE A O 1
ATOM 1575 N N . ALA A 1 197 ? -28.744 39.931 -5.744 1.00 53.53 197 ALA A N 1
ATOM 1576 C CA . ALA A 1 197 ? -29.592 41.063 -6.135 1.00 53.53 197 ALA A CA 1
ATOM 1577 C C . ALA A 1 197 ? -31.115 40.828 -6.021 1.00 53.53 197 ALA A C 1
ATOM 1579 O O . ALA A 1 197 ? -31.863 41.789 -6.142 1.00 53.53 197 ALA A O 1
ATOM 1580 N N . ASN A 1 198 ? -31.584 39.600 -5.763 1.00 53.28 198 ASN A N 1
ATOM 1581 C CA . ASN A 1 198 ? -33.022 39.276 -5.735 1.00 53.28 198 ASN A CA 1
ATOM 1582 C C . ASN A 1 198 ? -33.481 38.631 -4.415 1.00 53.28 198 ASN A C 1
ATOM 1584 O O . ASN A 1 198 ? -34.336 37.747 -4.415 1.00 53.28 198 ASN A O 1
ATOM 1588 N N . LEU A 1 199 ? -32.920 39.054 -3.281 1.00 56.00 199 LEU A N 1
ATOM 1589 C CA . LEU A 1 199 ? -33.546 38.784 -1.986 1.00 56.00 199 LEU A CA 1
ATOM 1590 C C . LEU A 1 199 ? -34.588 39.882 -1.720 1.00 56.00 199 LEU A C 1
ATOM 1592 O O . LEU A 1 199 ? -34.202 41.050 -1.640 1.00 56.00 199 LEU A O 1
ATOM 1596 N N . PRO A 1 200 ? -35.889 39.557 -1.601 1.00 55.47 200 PRO A N 1
ATOM 1597 C CA . PRO A 1 200 ? -36.882 40.538 -1.192 1.00 55.47 200 PRO A CA 1
ATOM 1598 C C . PRO A 1 200 ? -36.556 40.997 0.231 1.00 55.47 200 PRO A C 1
ATOM 1600 O O . PRO A 1 200 ? -36.500 40.191 1.163 1.00 55.47 200 PRO A O 1
ATOM 1603 N N . VAL A 1 201 ? -36.315 42.297 0.391 1.00 54.19 201 VAL A N 1
ATOM 1604 C CA . VAL A 1 201 ? -36.236 42.925 1.708 1.00 54.19 201 VAL A CA 1
ATOM 1605 C C . VAL A 1 201 ? -37.658 42.954 2.257 1.00 54.19 201 VAL A C 1
ATOM 1607 O O . VAL A 1 201 ? -38.500 43.705 1.774 1.00 54.19 201 VAL A O 1
ATOM 1610 N N . PHE A 1 202 ? -37.943 42.100 3.235 1.00 50.19 202 PHE A N 1
ATOM 1611 C CA . PHE A 1 202 ? -39.091 42.293 4.109 1.00 50.19 202 PHE A CA 1
ATOM 1612 C C . PHE A 1 202 ? -38.671 43.260 5.212 1.00 50.19 202 PHE A C 1
ATOM 1614 O O . PHE A 1 202 ? -38.004 42.837 6.154 1.00 50.19 202 PHE A O 1
ATOM 1621 N N . MET A 1 203 ? -39.018 44.537 5.040 1.00 41.72 203 MET A N 1
ATOM 1622 C CA . MET A 1 203 ? -39.447 45.501 6.067 1.00 41.72 203 MET A CA 1
ATOM 1623 C C . MET A 1 203 ? -39.758 46.842 5.408 1.00 41.72 203 MET A C 1
ATOM 1625 O O . MET A 1 203 ? -38.864 47.374 4.714 1.00 41.72 203 MET A O 1
#

Secondary structure (DSSP, 8-state):
-----PPEEEEE--EE--HHHHHHHHHHHHHHHHT-SSS--SEEEEE-TTEE--S-HHHHHHHHHHHHHHHHHHTS-EEEES--HHHHHHHHHHHTTSS-EE-SSHHHHHHHH-GGGSPTT-EEEE--SSHHHHHHHHHHHHHTT-EEEE-SSHHHHHHHHHTT--SEEE-S-B----TT------------GGGSTT-----

Foldseek 3Di:
DDDDPQAAAEAEDAEEQDQVSLVVRLVVVVVVQVVQPPHHHLAYEYEDAHYDYPVPLVSVLVSLVSVLVVCLVSVHAYEYECDDPVVLVSCCVSCQQGQYKYWHHPVRVCCQSPLPVDDAEAEEEFDEPDPVFSVVSQVSSVVSRYNYDYQPDPVSSVVVVVVVPHPYYTYSIGRHDHSPPPDPDPPPVPPPPVVPPPDDDDD

Radius of gyration: 20.72 Å; chains: 1; bounding box: 61×60×46 Å

Sequence (203 aa):
MFGIQKEILTFSYNGVIQENKNIFLLKSITDQLKNFTHTKPKGIVISLNGIEYNEDFNSLSLLIKQISLLSKKVDTSISFIDYNLSLYKILKTLTKNTSLKLFKNNSAARLFLDAKSFKEGIQVLVYDEDLQNSQKLSQELSYYGYSVTLAKNLTDFQQFNSEKRHDVVVTHSTLNLSLSSSNPQKKALSLSKNLIANLPVFM

pLDDT: mean 83.4, std 17.19, range [28.59, 97.38]